Protein AF-A0A1I6EBP6-F1 (afdb_monomer_lite)

Radius of gyration: 36.9 Å; chains: 1; bounding box: 85×76×94 Å

Organism: NCBI:txid1121426

pLDDT: mean 76.84, std 18.54, range [29.42, 98.56]

Structure (mmCIF, N/CA/C/O backbone):
data_AF-A0A1I6EBP6-F1
#
_entry.id   AF-A0A1I6EBP6-F1
#
loop_
_atom_site.group_PDB
_atom_site.id
_atom_site.type_symbol
_atom_site.label_atom_id
_atom_site.label_alt_id
_atom_site.label_comp_id
_atom_site.label_asym_id
_atom_site.label_entity_id
_atom_site.label_seq_id
_atom_site.pdbx_PDB_ins_code
_atom_site.Cartn_x
_atom_site.Cartn_y
_atom_site.Cartn_z
_atom_site.occupancy
_atom_site.B_iso_or_equiv
_atom_site.auth_seq_id
_atom_site.auth_comp_id
_atom_site.auth_asym_id
_atom_site.auth_atom_id
_atom_site.pdbx_PDB_model_num
ATOM 1 N N . MET A 1 1 ? 10.743 -53.111 -12.247 1.00 58.53 1 MET A N 1
ATOM 2 C CA . MET A 1 1 ? 10.264 -52.070 -13.195 1.00 58.53 1 MET A CA 1
ATOM 3 C C . MET A 1 1 ? 9.210 -51.102 -12.636 1.00 58.53 1 MET A C 1
ATOM 5 O O . MET A 1 1 ? 9.137 -49.993 -13.143 1.00 58.53 1 MET A O 1
ATOM 9 N N . ARG A 1 2 ? 8.398 -51.461 -11.621 1.00 68.94 2 ARG A N 1
ATOM 10 C CA . ARG A 1 2 ? 7.362 -50.557 -11.067 1.00 68.94 2 ARG A CA 1
ATOM 11 C C . ARG A 1 2 ? 7.908 -49.455 -10.137 1.00 68.94 2 ARG A C 1
ATOM 13 O O . ARG A 1 2 ? 7.400 -48.346 -10.180 1.00 68.94 2 ARG A O 1
ATOM 20 N N . LEU A 1 3 ? 8.984 -49.719 -9.387 1.00 76.25 3 LEU A N 1
ATOM 21 C CA . LEU A 1 3 ? 9.579 -48.752 -8.448 1.00 76.25 3 LEU A CA 1
ATOM 22 C C . LEU A 1 3 ? 10.285 -47.576 -9.152 1.00 76.25 3 LEU A C 1
ATOM 24 O O . LEU A 1 3 ? 10.105 -46.431 -8.766 1.00 76.25 3 LEU A O 1
ATOM 28 N N . ILE A 1 4 ? 11.023 -47.848 -10.235 1.00 79.69 4 ILE A N 1
ATOM 29 C CA . ILE A 1 4 ? 11.748 -46.821 -11.010 1.00 79.69 4 ILE A CA 1
ATOM 30 C C . ILE A 1 4 ? 10.772 -45.847 -11.689 1.00 79.69 4 ILE A C 1
ATOM 32 O O . ILE A 1 4 ? 11.024 -44.649 -11.721 1.00 79.69 4 ILE A O 1
ATOM 36 N N . LYS A 1 5 ? 9.623 -46.340 -12.174 1.00 77.00 5 LYS A N 1
ATOM 37 C CA . LYS A 1 5 ? 8.571 -45.487 -12.750 1.00 77.00 5 LYS A CA 1
ATOM 38 C C . LYS A 1 5 ? 7.894 -44.604 -11.695 1.00 77.00 5 LYS A C 1
ATOM 40 O O . LYS A 1 5 ? 7.558 -43.468 -12.000 1.00 77.00 5 LYS A O 1
ATOM 45 N N . LEU A 1 6 ? 7.734 -45.103 -10.466 1.00 83.06 6 LEU A N 1
ATOM 46 C CA . LEU A 1 6 ? 7.194 -44.320 -9.351 1.00 83.06 6 LEU A CA 1
ATOM 47 C C . LEU A 1 6 ? 8.177 -43.226 -8.908 1.00 83.06 6 LEU A C 1
ATOM 49 O O . LEU A 1 6 ? 7.768 -42.096 -8.677 1.00 83.06 6 LEU A O 1
ATOM 53 N N . LEU A 1 7 ? 9.474 -43.548 -8.853 1.00 83.12 7 LEU A N 1
ATOM 54 C CA . LEU A 1 7 ? 10.525 -42.592 -8.505 1.00 83.12 7 LEU A CA 1
ATOM 55 C C . LEU A 1 7 ? 10.662 -41.495 -9.573 1.00 83.12 7 LEU A C 1
ATOM 57 O O . LEU A 1 7 ? 10.763 -40.324 -9.233 1.00 83.12 7 LEU A O 1
ATOM 61 N N . ALA A 1 8 ? 10.589 -41.860 -10.857 1.00 78.69 8 ALA A N 1
ATOM 62 C CA . ALA A 1 8 ? 10.601 -40.901 -11.960 1.00 78.69 8 ALA A CA 1
ATOM 63 C C . ALA A 1 8 ? 9.369 -39.979 -11.947 1.00 78.69 8 ALA A C 1
ATOM 65 O O . ALA A 1 8 ? 9.501 -38.791 -12.218 1.00 78.69 8 ALA A O 1
ATOM 66 N N . LEU A 1 9 ? 8.189 -40.496 -11.581 1.00 81.69 9 LEU A N 1
ATOM 67 C CA . LEU A 1 9 ? 6.977 -39.687 -11.423 1.00 81.69 9 LEU A CA 1
ATOM 68 C C . LEU A 1 9 ? 7.075 -38.741 -10.215 1.00 81.69 9 LEU A C 1
ATOM 70 O O . LEU A 1 9 ? 6.667 -37.590 -10.312 1.00 81.69 9 LEU A O 1
ATOM 74 N N . LEU A 1 10 ? 7.649 -39.201 -9.099 1.00 80.19 10 LEU A N 1
ATOM 75 C CA . LEU A 1 10 ? 7.844 -38.384 -7.898 1.00 80.19 10 LEU A CA 1
ATOM 76 C C . LEU A 1 10 ? 8.857 -37.255 -8.140 1.00 80.19 10 LEU A C 1
ATOM 78 O O . LEU A 1 10 ? 8.623 -36.121 -7.738 1.00 80.19 10 LEU A O 1
ATOM 82 N N . VAL A 1 11 ? 9.952 -37.550 -8.846 1.00 77.81 11 VAL A N 1
ATOM 83 C CA . VAL A 1 11 ? 10.946 -36.548 -9.257 1.00 77.81 11 VAL A CA 1
ATOM 84 C C . VAL A 1 11 ? 10.344 -35.575 -10.275 1.00 77.81 11 VAL A C 1
ATOM 86 O O . VAL A 1 11 ? 10.576 -34.379 -10.164 1.00 77.81 11 VAL A O 1
ATOM 89 N N . ALA A 1 12 ? 9.500 -36.039 -11.203 1.00 70.62 12 ALA A N 1
ATOM 90 C CA . ALA A 1 12 ? 8.781 -35.157 -12.125 1.00 70.62 12 ALA A CA 1
ATOM 91 C C . ALA A 1 12 ? 7.765 -34.242 -11.411 1.00 70.62 12 ALA A C 1
ATOM 93 O O . ALA A 1 12 ? 7.623 -33.088 -11.796 1.00 70.62 12 ALA A O 1
ATOM 94 N N . LEU A 1 13 ? 7.104 -34.721 -10.349 1.00 63.25 13 LEU A N 1
ATOM 95 C CA . LEU A 1 13 ? 6.203 -33.920 -9.505 1.00 63.25 13 LEU A CA 1
ATOM 96 C C . LEU A 1 13 ? 6.951 -32.907 -8.623 1.00 63.25 13 LEU A C 1
ATOM 98 O O . LEU A 1 13 ? 6.422 -31.832 -8.366 1.00 63.25 13 LEU A O 1
ATOM 102 N N . LEU A 1 14 ? 8.176 -33.225 -8.192 1.00 59.59 14 LEU A N 1
ATOM 103 C CA . LEU A 1 14 ? 9.050 -32.320 -7.430 1.00 59.59 14 LEU A CA 1
ATOM 104 C C . LEU A 1 14 ? 9.761 -31.274 -8.307 1.00 59.59 14 LEU A C 1
ATOM 106 O O . LEU A 1 14 ? 10.249 -30.278 -7.784 1.00 59.59 14 LEU A O 1
ATOM 110 N N . LEU A 1 15 ? 9.826 -31.501 -9.622 1.00 51.97 15 LEU A N 1
ATOM 111 C CA . LEU A 1 15 ? 10.411 -30.585 -10.610 1.00 51.97 15 LEU A CA 1
ATOM 112 C C . LEU A 1 15 ? 9.375 -29.681 -11.288 1.00 51.97 15 LEU A C 1
ATOM 114 O O . LEU A 1 15 ? 9.746 -28.866 -12.134 1.00 51.97 15 LEU A O 1
ATOM 118 N N . LEU A 1 16 ? 8.091 -29.795 -10.934 1.00 46.50 16 LEU A N 1
ATOM 119 C CA . LEU A 1 16 ? 7.128 -28.766 -11.303 1.00 46.50 16 LEU A CA 1
ATOM 120 C C . LEU A 1 16 ? 7.520 -27.490 -10.541 1.00 46.50 16 LEU A C 1
ATOM 122 O O . LEU A 1 16 ? 7.587 -27.541 -9.310 1.00 46.50 16 LEU A O 1
ATOM 126 N N . PRO A 1 17 ? 7.819 -26.370 -11.232 1.00 48.50 17 PRO A N 1
ATOM 127 C CA . PRO A 1 17 ? 8.124 -25.109 -10.570 1.00 48.50 17 PRO A CA 1
ATOM 128 C C . PRO A 1 17 ? 6.962 -24.823 -9.633 1.00 48.50 17 PRO A C 1
ATOM 130 O O . PRO A 1 17 ? 5.815 -24.804 -10.080 1.00 48.50 17 PRO A O 1
ATOM 133 N N . GLY A 1 18 ? 7.259 -24.730 -8.334 1.00 42.97 18 GLY A N 1
ATOM 134 C CA . GLY A 1 18 ? 6.253 -24.608 -7.294 1.00 42.97 18 GLY A CA 1
ATOM 135 C C . GLY A 1 18 ? 5.278 -23.510 -7.676 1.00 42.97 18 GLY A C 1
ATOM 136 O O . GLY A 1 18 ? 5.620 -22.331 -7.611 1.00 42.97 18 GLY A O 1
ATOM 137 N N . MET A 1 19 ? 4.079 -23.903 -8.111 1.00 44.97 19 MET A N 1
ATOM 138 C CA . MET A 1 19 ? 2.963 -22.987 -8.225 1.00 44.97 19 MET A CA 1
ATOM 139 C C . MET A 1 19 ? 2.661 -22.596 -6.789 1.00 44.97 19 MET A C 1
ATOM 141 O O . MET A 1 19 ? 1.971 -23.321 -6.072 1.00 44.97 19 MET A O 1
ATOM 145 N N . ALA A 1 20 ? 3.292 -21.514 -6.334 1.00 51.47 20 ALA A N 1
ATOM 146 C CA . ALA A 1 20 ? 2.912 -20.838 -5.115 1.00 51.47 20 ALA A CA 1
ATOM 147 C C . ALA A 1 20 ? 1.414 -20.584 -5.261 1.00 51.47 20 ALA A C 1
ATOM 149 O O . ALA A 1 20 ? 0.987 -19.831 -6.135 1.00 51.47 20 ALA A O 1
ATOM 150 N N . MET A 1 21 ? 0.621 -21.344 -4.508 1.00 54.41 21 MET A N 1
ATOM 151 C CA . MET A 1 21 ? -0.828 -21.240 -4.531 1.00 54.41 21 MET A CA 1
ATOM 152 C C . MET A 1 21 ? -1.150 -19.786 -4.204 1.00 54.41 21 MET A C 1
ATOM 154 O O . MET A 1 21 ? -0.791 -19.322 -3.121 1.00 54.41 21 MET A O 1
ATOM 158 N N . ALA A 1 22 ? -1.741 -19.069 -5.165 1.00 61.78 22 ALA A N 1
ATOM 159 C CA . ALA A 1 22 ? -2.158 -17.688 -4.975 1.00 61.78 22 ALA A CA 1
ATOM 160 C C . ALA A 1 22 ? -2.952 -17.597 -3.667 1.00 61.78 22 ALA A C 1
ATOM 162 O O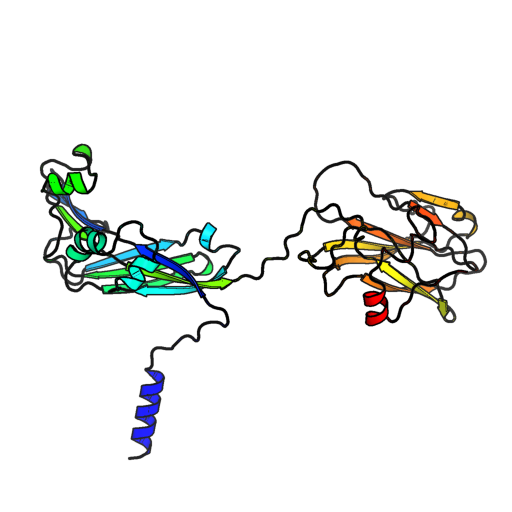 . ALA A 1 22 ? -3.814 -18.446 -3.402 1.00 61.78 22 ALA A O 1
ATOM 163 N N . ALA A 1 23 ? -2.633 -16.610 -2.830 1.00 69.75 23 ALA A N 1
ATOM 164 C CA . ALA A 1 23 ? -3.390 -16.396 -1.607 1.00 69.75 23 ALA A CA 1
ATOM 165 C C . ALA A 1 23 ? -4.871 -16.196 -1.970 1.00 69.75 23 ALA A C 1
ATOM 167 O O . ALA A 1 23 ? -5.200 -15.587 -2.990 1.00 69.75 23 ALA A O 1
ATOM 168 N N . SER A 1 24 ? -5.784 -16.733 -1.159 1.00 78.88 24 SER A N 1
ATOM 169 C CA . SER A 1 24 ? -7.218 -16.528 -1.384 1.00 78.88 24 SER A CA 1
ATOM 170 C C . SER A 1 24 ? -7.521 -15.026 -1.415 1.00 78.88 24 SER A C 1
ATOM 172 O O . SER A 1 24 ? -7.243 -14.332 -0.443 1.00 78.88 24 SER A O 1
ATOM 174 N N . GLY A 1 25 ? -8.094 -14.533 -2.517 1.00 85.19 25 GLY A N 1
ATOM 175 C CA . GLY A 1 25 ? -8.385 -13.105 -2.709 1.00 85.19 25 GLY A CA 1
ATOM 176 C C . GLY A 1 25 ? -7.245 -12.276 -3.314 1.00 85.19 25 GLY A C 1
ATOM 177 O O . GLY A 1 25 ? -7.384 -11.057 -3.417 1.00 85.19 25 GLY A O 1
ATOM 178 N N . GLU A 1 26 ? -6.139 -12.904 -3.727 1.00 93.62 26 GLU A N 1
ATOM 179 C CA . GLU A 1 26 ? -5.071 -12.234 -4.472 1.00 93.62 26 GLU A CA 1
ATOM 180 C C . GLU A 1 26 ? -5.588 -11.724 -5.826 1.00 93.62 26 GLU A C 1
ATOM 182 O O . GLU A 1 26 ? -6.243 -12.447 -6.579 1.00 93.62 26 GLU A O 1
ATOM 187 N N . GLN A 1 27 ? -5.264 -10.473 -6.147 1.00 95.00 27 GLN A N 1
ATOM 188 C CA . GLN A 1 27 ? -5.598 -9.837 -7.419 1.00 95.00 27 GLN A CA 1
ATOM 189 C C . GLN A 1 27 ? -4.443 -8.976 -7.933 1.00 95.00 27 GLN A C 1
ATOM 191 O O . GLN A 1 27 ? -3.518 -8.641 -7.191 1.00 95.00 27 GLN A O 1
ATOM 196 N N . VAL A 1 28 ? -4.500 -8.599 -9.213 1.00 96.62 28 VAL A N 1
ATOM 197 C CA . VAL A 1 28 ? -3.544 -7.654 -9.804 1.00 96.62 28 VAL A CA 1
ATOM 198 C C . VAL A 1 28 ? -3.756 -6.274 -9.181 1.00 96.62 28 VAL A C 1
ATOM 200 O O . VAL A 1 28 ? -4.812 -5.669 -9.337 1.00 96.62 28 VAL A O 1
ATOM 203 N N . VAL A 1 29 ? -2.728 -5.761 -8.509 1.00 96.56 29 VAL A N 1
ATOM 204 C CA . VAL A 1 29 ? -2.690 -4.400 -7.951 1.00 96.56 29 VAL A CA 1
ATOM 205 C C . VAL A 1 29 ? -2.261 -3.404 -9.021 1.00 96.56 29 VAL A C 1
ATOM 207 O O . VAL A 1 29 ? -2.856 -2.337 -9.171 1.00 96.56 29 VAL A O 1
ATOM 210 N N . LYS A 1 30 ? -1.208 -3.740 -9.775 1.00 97.31 30 LYS A N 1
ATOM 211 C CA . LYS A 1 30 ? -0.690 -2.894 -10.853 1.00 97.31 30 LYS A CA 1
ATOM 212 C C . LYS A 1 30 ? 0.088 -3.720 -11.864 1.00 97.31 30 LYS A C 1
ATOM 214 O O . LYS A 1 30 ? 1.008 -4.441 -11.499 1.00 97.31 30 LYS A O 1
ATOM 219 N N . GLN A 1 31 ? -0.215 -3.518 -13.139 1.00 98.00 31 GLN A N 1
ATOM 220 C CA . GLN A 1 31 ? 0.615 -3.953 -14.254 1.00 98.00 31 GLN A CA 1
ATOM 221 C C . GLN A 1 31 ? 1.278 -2.734 -14.899 1.00 98.00 31 GLN A C 1
ATOM 223 O O . GLN A 1 31 ? 0.642 -1.685 -15.049 1.00 98.00 31 GLN A O 1
ATOM 228 N N . GLN A 1 32 ? 2.561 -2.845 -15.236 1.00 97.44 32 GLN A N 1
ATOM 229 C CA . GLN A 1 32 ? 3.323 -1.761 -15.855 1.00 97.44 32 GLN A CA 1
ATOM 230 C C . GLN A 1 32 ? 4.403 -2.294 -16.795 1.00 97.44 32 GLN A C 1
ATOM 232 O O . GLN A 1 32 ? 5.114 -3.237 -16.459 1.00 97.44 32 GLN A O 1
ATOM 237 N N . VAL A 1 33 ? 4.550 -1.651 -17.952 1.00 98.19 33 VAL A N 1
ATOM 238 C CA . VAL A 1 33 ? 5.678 -1.855 -18.863 1.00 98.19 33 VAL A CA 1
ATOM 239 C C . VAL A 1 33 ? 6.663 -0.709 -18.662 1.00 98.19 33 VAL A C 1
ATOM 241 O O . VAL A 1 33 ? 6.316 0.465 -18.844 1.00 98.19 33 VAL A O 1
ATOM 244 N N . ILE A 1 34 ? 7.888 -1.053 -18.277 1.00 97.12 34 ILE A N 1
ATOM 245 C CA . ILE A 1 34 ? 8.985 -0.105 -18.068 1.00 97.12 34 ILE A CA 1
ATOM 246 C C . ILE A 1 34 ? 10.043 -0.348 -19.137 1.00 97.12 34 ILE A C 1
ATOM 248 O O . ILE A 1 34 ? 10.343 -1.495 -19.449 1.00 97.12 34 ILE A O 1
ATOM 252 N N . VAL A 1 35 ? 10.635 0.726 -19.662 1.00 96.44 35 VAL A N 1
ATOM 253 C CA . VAL A 1 35 ? 11.687 0.651 -20.683 1.00 96.44 35 VAL A CA 1
ATOM 254 C C . VAL A 1 35 ? 12.936 1.404 -20.219 1.00 96.44 35 VAL A C 1
ATOM 256 O O . VAL A 1 35 ? 13.126 2.568 -20.565 1.00 96.44 35 VAL A O 1
ATOM 259 N N . PRO A 1 36 ? 13.788 0.792 -19.381 1.00 95.62 36 PRO A N 1
ATOM 260 C CA . PRO A 1 36 ? 15.149 1.271 -19.185 1.00 95.62 36 PRO A CA 1
ATOM 261 C C . PRO A 1 36 ? 15.919 1.269 -20.509 1.00 95.62 36 PRO A C 1
ATOM 263 O O . PRO A 1 36 ? 15.643 0.452 -21.388 1.00 95.62 36 PRO A O 1
ATOM 266 N N . SER A 1 37 ? 16.908 2.148 -20.624 1.00 92.75 37 SER A N 1
ATOM 267 C CA . SER A 1 37 ? 17.923 2.074 -21.669 1.00 92.75 37 SER A CA 1
ATOM 268 C C . SER A 1 37 ? 19.229 1.522 -21.106 1.00 92.75 37 SER A C 1
ATOM 270 O O . SER A 1 37 ? 19.502 1.661 -19.910 1.00 92.75 37 SER A O 1
ATOM 272 N N . PHE A 1 38 ? 20.017 0.903 -21.977 1.00 92.69 38 PHE A N 1
ATOM 273 C CA . PHE A 1 38 ? 21.438 0.681 -21.772 1.00 92.69 38 PHE A CA 1
ATOM 274 C C . PHE A 1 38 ? 22.180 1.461 -22.844 1.00 92.69 38 PHE A C 1
ATOM 276 O O . PHE A 1 38 ? 22.018 1.201 -24.033 1.00 92.69 38 PHE A O 1
ATOM 283 N N . ASP A 1 39 ? 22.953 2.435 -22.407 1.00 89.69 39 ASP A N 1
ATOM 284 C CA . ASP A 1 39 ? 23.717 3.334 -23.248 1.00 89.69 39 ASP A CA 1
ATOM 285 C C . ASP A 1 39 ? 25.202 3.079 -23.039 1.00 89.69 39 ASP A C 1
ATOM 287 O O . ASP A 1 39 ? 25.643 2.894 -21.902 1.00 89.69 39 ASP A O 1
ATOM 291 N N . ILE A 1 40 ? 25.954 3.123 -24.132 1.00 87.94 40 ILE A N 1
ATOM 292 C CA . ILE A 1 40 ? 27.416 3.167 -24.146 1.00 87.94 40 ILE A CA 1
ATOM 293 C C . ILE A 1 40 ? 27.792 4.405 -24.928 1.00 87.94 40 ILE A C 1
ATOM 295 O O . ILE A 1 40 ? 27.279 4.596 -26.030 1.00 87.94 40 ILE A O 1
ATOM 299 N N . TRP A 1 41 ? 28.674 5.241 -24.392 1.00 83.38 41 TRP A N 1
ATOM 300 C CA . TRP A 1 41 ? 29.141 6.423 -25.099 1.00 83.38 41 TRP A CA 1
ATOM 301 C C . TRP A 1 41 ? 30.597 6.763 -24.795 1.00 83.38 41 TRP A C 1
ATOM 303 O O . TRP A 1 41 ? 31.130 6.487 -23.723 1.00 83.38 41 TRP A O 1
ATOM 313 N N . GLN A 1 42 ? 31.252 7.392 -25.763 1.00 80.62 42 GLN A N 1
ATOM 314 C CA . GLN A 1 42 ? 32.623 7.865 -25.667 1.00 80.62 42 GLN A CA 1
ATOM 315 C C . GLN A 1 42 ? 32.644 9.383 -25.488 1.00 80.62 42 GLN A C 1
ATOM 317 O O . GLN A 1 42 ? 31.929 10.109 -26.166 1.00 80.62 42 GLN A O 1
ATOM 322 N N . HIS A 1 43 ? 33.490 9.897 -24.607 1.00 76.19 43 HIS A N 1
ATOM 323 C CA . HIS A 1 43 ? 33.734 11.331 -24.449 1.00 76.19 43 HIS A CA 1
ATOM 324 C C . HIS A 1 43 ? 34.759 11.846 -25.467 1.00 76.19 43 HIS A C 1
ATOM 326 O O . HIS A 1 43 ? 35.534 11.074 -26.032 1.00 76.19 43 HIS A O 1
ATOM 332 N N . THR A 1 44 ? 34.841 13.170 -25.657 1.00 75.88 44 THR A N 1
ATOM 333 C CA . THR A 1 44 ? 35.853 13.797 -26.542 1.00 75.88 44 THR A CA 1
ATOM 334 C C . THR A 1 44 ? 37.294 13.448 -26.177 1.00 75.88 44 THR A C 1
ATOM 336 O O . THR A 1 44 ? 38.163 13.444 -27.044 1.00 75.88 44 THR A O 1
ATOM 339 N N . ASN A 1 45 ? 37.560 13.157 -24.901 1.00 80.12 45 ASN A N 1
ATOM 340 C CA . ASN A 1 45 ? 38.875 12.757 -24.400 1.00 80.12 45 ASN A CA 1
ATOM 341 C C . ASN A 1 45 ? 39.200 11.270 -24.647 1.00 80.12 45 ASN A C 1
ATOM 343 O O . ASN A 1 45 ? 40.251 10.802 -24.214 1.00 80.12 45 ASN A O 1
ATOM 347 N N . GLY A 1 46 ? 38.314 10.533 -25.324 1.00 79.00 46 GLY A N 1
ATOM 348 C CA . GLY A 1 46 ? 38.471 9.116 -25.643 1.00 79.00 46 GLY A CA 1
ATOM 349 C C . GLY A 1 46 ? 37.972 8.152 -24.561 1.00 79.00 46 GLY A C 1
ATOM 350 O O . GLY A 1 46 ? 37.962 6.946 -24.810 1.00 79.00 46 GLY A O 1
ATOM 351 N N . THR A 1 47 ? 37.535 8.649 -23.399 1.00 81.69 47 THR A N 1
ATOM 352 C CA . THR A 1 47 ? 37.027 7.822 -22.293 1.00 81.69 47 THR A CA 1
ATOM 353 C C . THR A 1 47 ? 35.648 7.258 -22.614 1.00 81.69 47 THR A C 1
ATOM 355 O O . THR A 1 47 ? 34.750 8.006 -22.987 1.00 81.69 47 THR A O 1
ATOM 358 N N . TRP A 1 48 ? 35.464 5.956 -22.414 1.00 80.69 48 TRP A N 1
ATOM 359 C CA . TRP A 1 48 ? 34.168 5.287 -22.525 1.00 80.69 48 TRP A CA 1
ATOM 360 C C . TRP A 1 48 ? 33.409 5.311 -21.197 1.00 80.69 48 TRP A C 1
ATOM 362 O O . TRP A 1 48 ? 34.014 5.187 -20.130 1.00 80.69 48 TRP A O 1
ATOM 372 N N . GLN A 1 49 ? 32.094 5.477 -21.282 1.00 84.00 49 GLN A N 1
ATOM 373 C CA . GLN A 1 49 ? 31.137 5.349 -20.191 1.00 84.00 49 GLN A CA 1
ATOM 374 C C . GLN A 1 49 ? 29.950 4.506 -20.643 1.00 84.00 49 GLN A C 1
ATOM 376 O O . GLN A 1 49 ? 29.629 4.436 -21.830 1.00 84.00 49 GLN A O 1
ATOM 381 N N . ASP A 1 50 ? 29.298 3.891 -19.672 1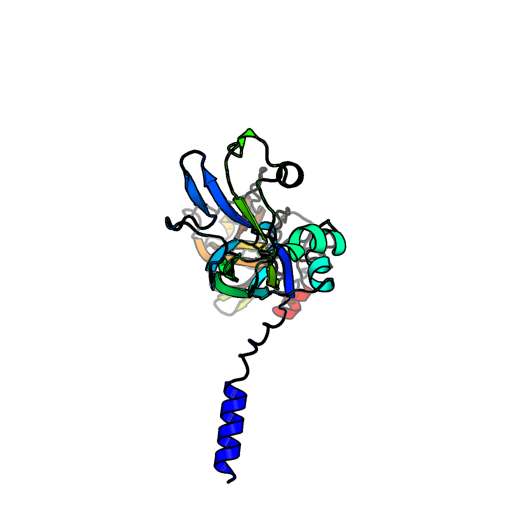.00 86.06 50 ASP A N 1
ATOM 382 C CA . ASP A 1 50 ? 28.131 3.051 -19.855 1.00 86.06 50 ASP A CA 1
ATOM 383 C C . ASP A 1 50 ? 27.115 3.293 -18.733 1.00 86.06 50 ASP A C 1
ATOM 385 O O . ASP A 1 50 ? 27.336 4.038 -17.774 1.00 86.06 50 ASP A O 1
ATOM 389 N N . THR A 1 51 ? 25.941 2.687 -18.880 1.00 86.00 51 THR A N 1
ATOM 390 C CA . THR A 1 51 ? 24.821 2.888 -17.951 1.00 86.00 51 THR A CA 1
ATOM 391 C C . THR A 1 51 ? 25.051 2.265 -16.579 1.00 86.00 51 THR A C 1
ATOM 393 O O . THR A 1 51 ? 24.494 2.751 -15.589 1.00 86.00 51 THR A O 1
ATOM 396 N N . ASP A 1 52 ? 25.841 1.195 -16.489 1.00 87.06 52 ASP A N 1
ATOM 397 C CA . ASP A 1 52 ? 26.068 0.511 -15.216 1.00 87.06 52 ASP A CA 1
ATOM 398 C C . ASP A 1 52 ? 27.243 1.075 -14.411 1.00 87.06 52 ASP A C 1
ATOM 400 O O . ASP A 1 52 ? 27.336 0.797 -13.212 1.00 87.06 52 ASP A O 1
ATOM 404 N N . ASN A 1 53 ? 28.060 1.942 -15.023 1.00 82.50 53 ASN A N 1
ATOM 405 C CA . ASN A 1 53 ? 29.183 2.633 -14.397 1.00 82.50 53 ASN A CA 1
ATOM 406 C C . ASN A 1 53 ? 30.121 1.673 -13.652 1.00 82.50 53 ASN A C 1
ATOM 408 O O . ASN A 1 53 ? 30.685 2.023 -12.608 1.00 82.50 53 ASN A O 1
ATOM 412 N N . CYS A 1 54 ? 30.313 0.460 -14.178 1.00 81.12 54 CYS A N 1
ATOM 413 C CA . CYS A 1 54 ? 31.166 -0.545 -13.542 1.00 81.12 54 CYS A CA 1
ATOM 414 C C . CYS A 1 54 ? 32.671 -0.202 -13.601 1.00 81.12 54 CYS A C 1
ATOM 416 O O . CYS A 1 54 ? 33.500 -0.907 -13.022 1.00 81.12 54 CYS A O 1
ATOM 418 N N . GLY A 1 55 ? 33.036 0.897 -14.273 1.00 78.12 55 GLY A N 1
ATOM 419 C CA . GLY A 1 55 ? 34.410 1.390 -14.396 1.00 78.12 55 GLY A CA 1
ATOM 420 C C . GLY A 1 55 ? 35.245 0.644 -15.439 1.00 78.12 55 GLY A C 1
ATOM 421 O O . GLY A 1 55 ? 36.424 0.959 -15.608 1.00 78.12 55 GLY A O 1
ATOM 422 N N . GLN A 1 56 ? 34.649 -0.321 -16.143 1.00 82.12 56 GLN A N 1
ATOM 423 C CA . GLN A 1 56 ? 35.241 -1.016 -17.280 1.00 82.12 56 GLN A CA 1
ATOM 424 C C . GLN A 1 56 ? 34.463 -0.639 -18.540 1.00 82.12 56 GLN A C 1
ATOM 426 O O . GLN A 1 56 ? 33.254 -0.803 -18.533 1.00 82.12 56 GLN A O 1
ATOM 431 N N . PRO A 1 57 ? 35.122 -0.156 -19.607 1.00 80.62 57 PRO A N 1
ATOM 432 C CA . PRO A 1 57 ? 34.445 0.167 -20.856 1.00 80.62 57 PRO A CA 1
ATOM 433 C C . PRO A 1 57 ? 33.640 -1.005 -21.423 1.00 80.62 57 PRO A C 1
ATOM 435 O O . PRO A 1 57 ? 34.228 -2.000 -21.859 1.00 80.62 57 PRO A O 1
ATOM 438 N N . ASP A 1 58 ? 32.320 -0.855 -21.496 1.00 87.31 58 ASP A N 1
ATOM 439 C CA . ASP A 1 58 ? 31.503 -1.687 -22.370 1.00 87.31 58 ASP A CA 1
ATOM 440 C C . ASP A 1 58 ? 31.765 -1.366 -23.853 1.00 87.31 58 ASP A C 1
ATOM 442 O O . ASP A 1 58 ? 32.105 -0.241 -24.228 1.00 87.31 58 ASP A O 1
ATOM 446 N N . TYR A 1 59 ? 31.618 -2.365 -24.727 1.00 85.62 59 TYR A N 1
ATOM 447 C CA . TYR A 1 59 ? 31.845 -2.212 -26.164 1.00 85.62 59 TYR A CA 1
ATOM 448 C C . TYR A 1 59 ? 30.830 -3.007 -26.987 1.00 85.62 59 TYR A C 1
ATOM 450 O O . TYR A 1 59 ? 30.364 -4.075 -26.584 1.00 85.62 59 TYR A O 1
ATOM 458 N N . TYR A 1 60 ? 30.506 -2.483 -28.171 1.00 86.06 60 TYR A N 1
ATOM 459 C CA . TYR A 1 60 ? 29.685 -3.177 -29.163 1.00 86.06 60 TYR A CA 1
ATOM 460 C C . TYR A 1 60 ? 30.273 -4.565 -29.456 1.00 86.06 60 TYR A C 1
ATOM 462 O O . TYR A 1 60 ? 31.465 -4.677 -29.754 1.00 86.06 60 TYR A O 1
ATOM 470 N N . GLY A 1 61 ? 29.454 -5.613 -29.374 1.00 88.50 61 GLY A N 1
ATOM 471 C CA . GLY A 1 61 ? 29.914 -6.999 -29.513 1.00 88.50 61 GLY A CA 1
ATOM 472 C C . GLY A 1 61 ? 30.013 -7.805 -28.220 1.00 88.50 61 GLY A C 1
ATOM 473 O O . GLY A 1 61 ? 30.119 -9.032 -28.289 1.00 88.50 61 GLY A O 1
ATOM 474 N N . TRP A 1 62 ? 29.968 -7.169 -27.044 1.00 91.44 62 TRP A N 1
ATOM 475 C CA . TRP A 1 62 ? 30.053 -7.901 -25.776 1.00 91.44 62 TRP A CA 1
ATOM 476 C C . TRP A 1 62 ? 28.859 -8.859 -25.613 1.00 91.44 62 TRP A C 1
ATOM 478 O O . TRP A 1 62 ? 27.704 -8.469 -25.784 1.00 91.44 62 TRP A O 1
ATOM 488 N N . LYS A 1 63 ? 29.160 -10.115 -25.276 1.00 95.19 63 LYS A N 1
ATOM 489 C CA . LYS A 1 63 ? 28.223 -11.202 -24.967 1.00 95.19 63 LYS A CA 1
ATOM 490 C C . LYS A 1 63 ? 27.889 -11.360 -23.482 1.00 95.19 63 LYS A C 1
ATOM 492 O O . LYS A 1 63 ? 28.743 -11.131 -22.628 1.00 95.19 63 LYS A O 1
ATOM 497 N N . ASP A 1 64 ? 26.675 -11.816 -23.186 1.00 94.62 64 ASP A N 1
ATOM 498 C CA . ASP A 1 64 ? 26.230 -12.172 -21.827 1.00 94.62 64 ASP A CA 1
ATOM 499 C C . ASP A 1 64 ? 26.361 -11.024 -20.801 1.00 94.62 64 ASP A C 1
ATOM 501 O O . ASP A 1 64 ? 26.601 -11.242 -19.608 1.00 94.62 64 ASP A O 1
ATOM 505 N N . LYS A 1 65 ? 26.205 -9.775 -21.252 1.00 94.56 65 LYS A N 1
ATOM 506 C CA . LYS A 1 65 ? 26.234 -8.598 -20.383 1.00 94.56 65 LYS A CA 1
ATOM 507 C C . LYS A 1 65 ? 25.077 -8.678 -19.396 1.00 94.56 65 LYS A C 1
ATOM 509 O O . LYS A 1 65 ? 23.933 -8.898 -19.787 1.00 94.56 65 LYS A O 1
ATOM 514 N N . THR A 1 66 ? 25.369 -8.442 -18.118 1.00 95.62 66 THR A N 1
ATOM 515 C CA . THR A 1 66 ? 24.348 -8.351 -17.072 1.00 95.62 66 THR A CA 1
ATOM 516 C C . THR A 1 66 ? 24.155 -6.918 -16.608 1.00 95.62 66 THR A C 1
ATOM 518 O O . THR A 1 66 ? 25.131 -6.246 -16.287 1.00 95.62 66 THR A O 1
ATOM 521 N N . TYR A 1 67 ? 22.906 -6.484 -16.476 1.00 95.25 67 TYR A N 1
ATOM 522 C CA . TYR A 1 67 ? 22.541 -5.198 -15.879 1.00 95.25 67 TYR A CA 1
ATOM 523 C C . TYR A 1 67 ? 21.427 -5.417 -14.861 1.00 95.25 67 TYR A C 1
ATOM 525 O O . TYR A 1 67 ? 20.549 -6.241 -15.099 1.00 95.25 67 TYR A O 1
ATOM 533 N N . SER A 1 68 ? 21.433 -4.695 -13.741 1.00 96.31 68 SER A N 1
ATOM 534 C CA . SER A 1 68 ? 20.410 -4.836 -12.700 1.00 96.31 68 SER A CA 1
ATOM 535 C C . SER A 1 68 ? 19.823 -3.489 -12.309 1.00 96.31 68 SER A C 1
ATOM 537 O O . SER A 1 68 ? 20.537 -2.491 -12.224 1.00 96.31 68 SER A O 1
ATOM 539 N N . LYS A 1 69 ? 18.522 -3.463 -12.015 1.00 96.62 69 LYS A N 1
ATOM 540 C CA . LYS A 1 69 ? 17.831 -2.264 -11.530 1.00 96.62 69 LYS A CA 1
ATOM 541 C C . LYS A 1 69 ? 16.713 -2.643 -10.573 1.00 96.62 69 LYS A C 1
ATOM 543 O O . LYS A 1 69 ? 16.009 -3.628 -10.775 1.00 96.62 69 LYS A O 1
ATOM 548 N N . THR A 1 70 ? 16.544 -1.837 -9.533 1.00 97.81 70 THR A N 1
ATOM 549 C CA . THR A 1 70 ? 15.429 -1.969 -8.595 1.00 97.81 70 THR A CA 1
ATOM 550 C C . THR A 1 70 ? 14.319 -1.000 -8.975 1.00 97.81 70 THR A C 1
ATOM 552 O O . THR A 1 70 ? 14.565 0.183 -9.216 1.00 97.81 70 THR A O 1
ATOM 555 N N . PHE A 1 71 ? 13.091 -1.504 -8.998 1.00 97.81 71 PHE A N 1
ATOM 556 C CA . PHE A 1 71 ? 11.874 -0.733 -9.188 1.00 97.81 71 PHE A CA 1
ATOM 557 C C . PHE A 1 71 ? 11.061 -0.714 -7.903 1.00 97.81 71 PHE A C 1
ATOM 559 O O . PHE A 1 71 ? 10.968 -1.721 -7.202 1.00 97.81 71 PHE A O 1
ATOM 566 N N . THR A 1 72 ? 10.438 0.430 -7.639 1.00 97.88 72 THR A N 1
ATOM 567 C CA . THR A 1 72 ? 9.566 0.641 -6.485 1.00 97.88 72 THR A CA 1
ATOM 568 C C . THR A 1 72 ? 8.161 0.957 -6.981 1.00 97.88 72 THR A C 1
ATOM 570 O O . THR A 1 72 ? 7.982 1.873 -7.787 1.00 97.88 72 THR A O 1
ATOM 573 N N . LEU A 1 73 ? 7.161 0.217 -6.507 1.00 97.12 73 LEU A N 1
ATOM 574 C CA . LEU A 1 73 ? 5.754 0.530 -6.720 1.00 97.12 73 LEU A CA 1
ATOM 575 C C . LEU A 1 73 ? 5.378 1.753 -5.861 1.00 97.12 73 LEU A C 1
ATOM 577 O O . LEU A 1 73 ? 5.568 1.703 -4.642 1.00 97.12 73 LEU A O 1
ATOM 581 N N . PRO A 1 74 ? 4.837 2.845 -6.441 1.00 96.12 74 PRO A N 1
ATOM 582 C CA . PRO A 1 74 ? 4.492 4.039 -5.672 1.00 96.12 74 PRO A CA 1
ATOM 583 C C . PRO A 1 74 ? 3.528 3.723 -4.523 1.00 96.12 74 PRO A C 1
ATOM 585 O O . PRO A 1 74 ? 2.488 3.103 -4.744 1.00 96.12 74 PRO A O 1
ATOM 588 N N . GLU A 1 75 ? 3.837 4.188 -3.307 1.00 94.75 75 GLU A N 1
ATOM 589 C CA . GLU A 1 75 ? 3.052 3.859 -2.105 1.00 94.75 75 GLU A CA 1
ATOM 590 C C . GLU A 1 75 ? 1.564 4.209 -2.250 1.00 94.75 75 GLU A C 1
ATOM 592 O O . GLU A 1 75 ? 0.713 3.449 -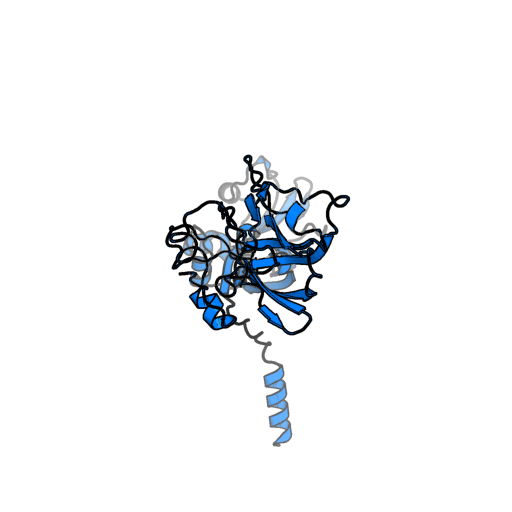1.802 1.00 94.75 75 GLU A O 1
ATOM 597 N N . ALA A 1 76 ? 1.233 5.300 -2.952 1.00 92.81 76 ALA A N 1
ATOM 598 C CA . ALA A 1 76 ? -0.148 5.730 -3.196 1.00 92.81 76 ALA A CA 1
ATOM 599 C C . ALA A 1 76 ? -1.016 4.686 -3.933 1.00 92.81 76 ALA A C 1
ATOM 601 O O . ALA A 1 76 ? -2.251 4.736 -3.863 1.00 92.81 76 ALA A O 1
ATOM 602 N N . VAL A 1 77 ? -0.383 3.748 -4.646 1.00 92.88 77 VAL A N 1
ATOM 603 C CA . VAL A 1 77 ? -1.063 2.666 -5.365 1.00 92.88 77 VAL A CA 1
ATOM 604 C C . VAL A 1 77 ? -1.501 1.558 -4.406 1.00 92.88 77 VAL A C 1
ATOM 606 O O . VAL A 1 77 ? -2.606 1.044 -4.561 1.00 92.88 77 VAL A O 1
ATOM 609 N N . TRP A 1 78 ? -0.684 1.215 -3.406 1.00 95.50 78 TRP A N 1
ATOM 610 C CA . TRP A 1 78 ? -0.859 -0.026 -2.644 1.00 95.50 78 TRP A CA 1
ATOM 611 C C . TRP A 1 78 ? -0.951 0.148 -1.125 1.00 95.50 78 TRP A C 1
ATOM 613 O O . TRP A 1 78 ? -1.732 -0.547 -0.481 1.00 95.50 78 TRP A O 1
ATOM 623 N N . LYS A 1 79 ? -0.206 1.080 -0.530 1.00 92.75 79 LYS A N 1
ATOM 624 C CA . LYS A 1 79 ? -0.076 1.190 0.926 1.00 92.75 79 LYS A CA 1
ATOM 625 C C . LYS A 1 79 ? -1.412 1.574 1.566 1.00 92.75 79 LYS A C 1
ATOM 627 O O . LYS A 1 79 ? -2.045 2.546 1.157 1.00 92.75 79 LYS A O 1
ATOM 632 N N . GLY A 1 80 ? -1.847 0.783 2.547 1.00 87.19 80 GLY A N 1
ATOM 633 C CA . GLY A 1 80 ? -3.154 0.927 3.206 1.00 87.19 80 GLY A CA 1
ATOM 634 C C . GLY A 1 80 ? -4.358 0.469 2.369 1.00 87.19 80 GLY A C 1
ATOM 635 O O . GLY A 1 80 ? -5.484 0.583 2.837 1.00 87.19 80 GLY A O 1
ATOM 636 N N . LYS A 1 81 ? -4.138 -0.034 1.146 1.00 90.56 81 LYS A N 1
ATOM 637 C CA . LYS A 1 81 ? -5.184 -0.572 0.255 1.00 90.56 81 LYS A CA 1
ATOM 638 C C . LYS A 1 81 ? -4.996 -2.062 -0.011 1.00 90.56 81 LYS A C 1
ATOM 640 O O . LYS A 1 81 ? -5.973 -2.794 -0.097 1.00 90.56 81 LYS A O 1
ATOM 645 N N . TYR A 1 82 ? -3.745 -2.495 -0.145 1.00 95.38 82 TYR A N 1
ATOM 646 C CA . TYR A 1 82 ? -3.359 -3.861 -0.466 1.00 95.38 82 TYR A CA 1
ATOM 647 C C . TYR A 1 82 ? -2.157 -4.291 0.374 1.00 95.38 82 TYR A C 1
ATOM 649 O O . TYR A 1 82 ? -1.232 -3.508 0.599 1.00 95.38 82 TYR A O 1
ATOM 657 N N . GLU A 1 83 ? -2.156 -5.549 0.791 1.00 95.50 83 GLU A N 1
ATOM 658 C CA . GLU A 1 83 ? -0.957 -6.259 1.212 1.00 95.50 83 GLU A CA 1
ATOM 659 C C . GLU A 1 83 ? -0.360 -6.912 -0.035 1.00 95.50 83 GLU A C 1
ATOM 661 O O . GLU A 1 83 ? -1.010 -7.737 -0.679 1.00 95.50 83 GLU A O 1
ATOM 666 N N . LEU A 1 84 ? 0.845 -6.495 -0.432 1.00 97.19 84 LEU A N 1
ATOM 667 C CA . LEU A 1 84 ? 1.508 -7.052 -1.609 1.00 97.19 84 LEU A CA 1
ATOM 668 C C . LEU A 1 84 ? 1.971 -8.479 -1.313 1.00 97.19 84 LEU A C 1
ATOM 670 O O . LEU A 1 84 ? 2.746 -8.705 -0.387 1.00 97.19 84 LEU A O 1
ATOM 674 N N . THR A 1 85 ? 1.529 -9.430 -2.128 1.00 96.50 85 THR A N 1
ATOM 675 C CA . THR A 1 85 ? 1.777 -10.865 -1.918 1.00 96.50 85 THR A CA 1
ATOM 676 C C . THR A 1 85 ? 2.728 -11.461 -2.942 1.00 96.50 85 THR A C 1
ATOM 678 O O . THR A 1 85 ? 3.392 -12.458 -2.658 1.00 96.50 85 THR A O 1
ATOM 681 N N . ARG A 1 86 ? 2.823 -10.860 -4.133 1.00 97.06 86 ARG A N 1
ATOM 682 C CA . ARG A 1 86 ? 3.657 -11.373 -5.222 1.00 97.06 86 ARG A CA 1
ATOM 683 C C . ARG A 1 86 ? 3.986 -10.279 -6.228 1.00 97.06 86 ARG A C 1
ATOM 685 O O . ARG A 1 86 ? 3.177 -9.398 -6.507 1.00 97.06 86 ARG A O 1
ATOM 692 N N . VAL A 1 87 ? 5.169 -10.369 -6.823 1.00 98.19 87 VAL A N 1
ATOM 693 C CA . VAL A 1 87 ? 5.544 -9.588 -8.004 1.00 98.19 87 VAL A CA 1
ATOM 694 C C . VAL A 1 87 ? 6.138 -10.505 -9.064 1.00 98.19 87 VAL A C 1
ATOM 696 O O . VAL A 1 87 ? 6.955 -11.383 -8.772 1.00 98.19 87 VAL A O 1
ATOM 699 N N . GLU A 1 88 ? 5.715 -10.311 -10.304 1.00 97.88 88 GLU A N 1
ATOM 700 C CA . GLU A 1 88 ? 6.212 -11.021 -11.476 1.00 97.88 88 GLU A CA 1
ATOM 701 C C . GLU A 1 88 ? 6.917 -10.058 -12.414 1.00 97.88 88 GLU A C 1
ATOM 703 O O . GLU A 1 88 ? 6.531 -8.895 -12.537 1.00 97.88 88 GLU A O 1
ATOM 708 N N . VAL A 1 89 ? 7.952 -10.563 -13.079 1.00 97.81 89 VAL A N 1
ATOM 709 C CA . VAL A 1 89 ? 8.665 -9.847 -14.133 1.00 97.81 89 VAL A CA 1
ATOM 710 C C . VAL A 1 89 ? 8.723 -10.747 -15.352 1.00 97.81 89 VAL A C 1
ATOM 712 O O . VAL A 1 89 ? 8.992 -11.943 -15.219 1.00 97.81 89 VAL A O 1
ATOM 715 N N . ALA A 1 90 ? 8.433 -10.193 -16.521 1.00 97.19 90 ALA A N 1
ATOM 716 C CA . ALA A 1 90 ? 8.338 -10.976 -17.740 1.00 97.19 90 ALA A CA 1
ATOM 717 C C . ALA A 1 90 ? 8.878 -10.222 -18.954 1.00 97.19 90 ALA A C 1
ATOM 719 O O . ALA A 1 90 ? 8.659 -9.019 -19.130 1.00 97.19 90 ALA A O 1
ATOM 720 N N . TYR A 1 91 ? 9.549 -10.989 -19.805 1.00 95.94 91 TYR A N 1
ATOM 721 C CA . TYR A 1 91 ? 9.799 -10.702 -21.206 1.00 95.94 91 TYR A CA 1
ATOM 722 C C . TYR A 1 91 ? 10.019 -12.046 -21.938 1.00 95.94 91 TYR A C 1
ATOM 724 O O . TYR A 1 91 ? 10.666 -12.925 -21.363 1.00 95.94 91 TYR A O 1
ATOM 732 N N . PRO A 1 92 ? 9.525 -12.236 -23.176 1.00 95.56 92 PRO A N 1
ATOM 733 C CA . PRO A 1 92 ? 8.701 -11.300 -23.939 1.00 95.56 92 PRO A CA 1
ATOM 734 C C . PRO A 1 92 ? 7.312 -11.123 -23.316 1.00 95.56 92 PRO A C 1
ATOM 736 O O . PRO A 1 92 ? 6.839 -11.970 -22.562 1.00 95.56 92 PRO A O 1
ATOM 739 N N . PHE A 1 93 ? 6.666 -10.006 -23.636 1.00 95.44 93 PHE A N 1
ATOM 740 C CA . PHE A 1 93 ? 5.255 -9.765 -23.342 1.00 95.44 93 PHE A CA 1
ATOM 741 C C . PHE A 1 93 ? 4.510 -9.432 -24.636 1.00 95.44 93 PHE A C 1
ATOM 743 O O . PHE A 1 93 ? 5.113 -8.980 -25.610 1.00 95.44 93 PHE A O 1
ATOM 750 N N . ILE A 1 94 ? 3.206 -9.692 -24.654 1.00 95.00 94 ILE A N 1
ATOM 751 C CA . ILE A 1 94 ? 2.348 -9.511 -25.834 1.00 95.00 94 ILE A CA 1
ATOM 752 C C . ILE A 1 94 ? 1.544 -8.208 -25.763 1.00 95.00 94 ILE A C 1
ATOM 754 O O . ILE A 1 94 ? 1.431 -7.588 -24.704 1.00 95.00 94 ILE A O 1
ATOM 758 N N . GLU A 1 95 ? 0.932 -7.827 -26.885 1.00 96.38 95 GLU A N 1
ATOM 759 C CA . GLU A 1 95 ? 0.100 -6.624 -27.017 1.00 96.38 95 GLU A CA 1
ATOM 760 C C . GLU A 1 95 ? -0.989 -6.516 -25.935 1.00 96.38 95 GLU A C 1
ATOM 762 O O . GLU A 1 95 ? -1.191 -5.448 -25.366 1.00 96.38 95 GLU A O 1
ATOM 767 N N . GLU A 1 96 ? -1.652 -7.620 -25.580 1.00 96.62 96 GLU A N 1
ATOM 768 C CA . GLU A 1 96 ? -2.674 -7.633 -24.523 1.00 96.62 96 GLU A CA 1
ATOM 769 C C . GLU A 1 96 ? -2.107 -7.185 -23.165 1.00 96.62 96 GLU A C 1
ATOM 771 O O . GLU A 1 96 ? -2.682 -6.334 -22.481 1.00 96.62 96 GLU A O 1
ATOM 776 N N . GLN A 1 97 ? -0.933 -7.703 -22.795 1.00 95.94 97 GLN A N 1
ATOM 777 C CA . GLN A 1 97 ? -0.257 -7.340 -21.550 1.00 95.94 97 GLN A CA 1
ATOM 778 C C . GLN A 1 97 ? 0.244 -5.891 -21.587 1.00 95.94 97 GLN A C 1
ATOM 780 O O . GLN A 1 97 ? 0.190 -5.178 -20.579 1.00 95.94 97 GLN A O 1
ATOM 785 N N . PHE A 1 98 ? 0.698 -5.428 -22.751 1.00 97.00 98 PHE A N 1
ATOM 786 C CA . PHE A 1 98 ? 1.065 -4.033 -22.950 1.00 97.00 98 PHE A CA 1
ATOM 787 C C . PHE A 1 98 ? -0.135 -3.097 -22.772 1.00 97.00 98 PHE A C 1
ATOM 789 O O . PHE A 1 98 ? -0.053 -2.152 -21.986 1.00 97.00 98 PHE A O 1
ATOM 796 N N . ASN A 1 99 ? -1.266 -3.387 -23.413 1.00 95.38 99 ASN A N 1
ATOM 797 C CA . ASN A 1 99 ? -2.473 -2.564 -23.319 1.00 95.38 99 ASN A CA 1
ATOM 798 C C . ASN A 1 99 ? -2.997 -2.499 -21.874 1.00 95.38 99 ASN A C 1
ATOM 800 O O . ASN A 1 99 ? -3.357 -1.428 -21.384 1.00 95.38 99 ASN A O 1
ATOM 804 N N . ALA A 1 100 ? -2.940 -3.611 -21.137 1.00 93.69 100 ALA A N 1
ATOM 805 C CA . ALA A 1 100 ? -3.311 -3.656 -19.721 1.00 93.69 100 ALA A CA 1
ATOM 806 C C . ALA A 1 100 ? -2.331 -2.911 -18.782 1.00 93.69 100 ALA A C 1
ATOM 808 O O . ALA A 1 100 ? -2.653 -2.665 -17.619 1.00 93.69 100 ALA A O 1
ATOM 809 N N . SER A 1 101 ? -1.145 -2.509 -19.256 1.00 94.50 101 SER A N 1
ATOM 810 C CA . SER A 1 101 ? -0.173 -1.750 -18.451 1.00 94.50 101 SER A CA 1
ATOM 811 C C . SER A 1 101 ? -0.568 -0.278 -18.225 1.00 94.50 101 SER A C 1
ATOM 813 O O . SER A 1 101 ? -0.085 0.366 -17.283 1.00 94.50 101 SER A O 1
ATOM 815 N N . GLY A 1 102 ? -1.470 0.253 -19.062 1.00 92.81 102 GLY A N 1
ATOM 816 C CA . GLY A 1 102 ? -1.951 1.637 -18.997 1.00 92.81 102 GLY A CA 1
ATOM 817 C C . GLY A 1 102 ? -1.005 2.680 -19.606 1.00 92.81 102 GLY A C 1
ATOM 818 O O . GLY A 1 102 ? -1.121 3.865 -19.281 1.00 92.81 102 GLY A O 1
ATOM 819 N N . ARG A 1 103 ? -0.058 2.260 -20.458 1.00 94.38 103 ARG A N 1
ATOM 820 C CA . ARG A 1 103 ? 0.724 3.181 -21.302 1.00 94.38 103 ARG A CA 1
ATOM 821 C C . ARG A 1 103 ? -0.192 3.920 -22.285 1.00 94.38 103 ARG A C 1
ATOM 823 O O . ARG A 1 103 ? -1.290 3.457 -22.577 1.00 94.38 103 ARG A O 1
ATOM 830 N N . GLN A 1 104 ? 0.224 5.115 -22.700 1.00 94.56 104 GLN A N 1
ATOM 831 C CA . GLN A 1 104 ? -0.625 6.034 -23.470 1.00 94.56 104 GLN A CA 1
ATOM 832 C C . GLN A 1 104 ? -0.440 5.864 -24.977 1.00 94.56 104 GLN A C 1
ATOM 834 O O . GLN A 1 104 ? -1.377 6.062 -25.747 1.00 94.56 104 GLN A O 1
ATOM 839 N N . GLU A 1 105 ? 0.768 5.509 -25.402 1.00 94.50 105 GLU A N 1
ATOM 840 C CA . GLU A 1 105 ? 1.045 5.134 -26.778 1.00 94.50 105 GLU A CA 1
ATOM 841 C C . GLU A 1 105 ? 0.453 3.756 -27.109 1.00 94.50 105 GLU A C 1
ATOM 843 O O . GLU A 1 105 ? 0.286 2.903 -26.237 1.00 94.50 105 GLU A O 1
ATOM 848 N N . ASN A 1 106 ? 0.138 3.533 -28.385 1.00 96.19 106 ASN A N 1
ATOM 849 C CA . ASN A 1 106 ? -0.353 2.239 -28.849 1.00 96.19 106 ASN A CA 1
ATOM 850 C C . ASN A 1 106 ? 0.797 1.236 -29.059 1.00 96.19 106 ASN A C 1
ATOM 852 O O . ASN A 1 106 ? 1.975 1.603 -29.095 1.00 96.19 106 ASN A O 1
ATOM 856 N N . TRP A 1 107 ? 0.437 -0.038 -29.221 1.00 95.62 107 TRP A N 1
ATOM 857 C CA . TRP A 1 107 ? 1.395 -1.131 -29.382 1.00 95.62 107 TRP A CA 1
ATOM 858 C C . TRP A 1 107 ? 2.311 -0.972 -30.599 1.00 95.62 107 TRP A C 1
ATOM 860 O O . TRP A 1 107 ? 3.503 -1.234 -30.493 1.00 95.62 107 TRP A O 1
ATOM 870 N N . GLU A 1 108 ? 1.792 -0.516 -31.740 1.00 96.50 108 GLU A N 1
ATOM 871 C CA . GLU A 1 108 ? 2.587 -0.360 -32.966 1.00 96.50 108 GLU A CA 1
ATOM 872 C C . GLU A 1 108 ? 3.687 0.699 -32.810 1.00 96.50 108 GLU A C 1
ATOM 874 O O . GLU A 1 108 ? 4.830 0.470 -33.212 1.00 96.50 108 GLU A O 1
ATOM 879 N N . ILE A 1 109 ? 3.357 1.836 -32.186 1.00 94.62 109 ILE A N 1
ATOM 880 C CA . ILE A 1 109 ? 4.317 2.896 -31.857 1.00 94.62 109 ILE A CA 1
ATOM 881 C C . ILE A 1 109 ? 5.343 2.358 -30.862 1.00 94.62 109 ILE A C 1
ATOM 883 O O . ILE A 1 109 ? 6.543 2.459 -31.102 1.00 94.62 109 ILE A O 1
ATOM 887 N N . PHE A 1 110 ? 4.885 1.705 -29.791 1.00 96.06 110 PHE A N 1
ATOM 888 C CA . PHE A 1 110 ? 5.778 1.129 -28.790 1.00 96.06 110 PHE A CA 1
ATOM 889 C C . PHE A 1 110 ? 6.737 0.087 -29.383 1.00 96.06 110 PHE A C 1
ATOM 891 O O . PHE A 1 110 ? 7.929 0.069 -29.072 1.00 96.06 110 PHE A O 1
ATOM 898 N N . TYR A 1 111 ? 6.233 -0.770 -30.269 1.00 94.94 111 TYR A N 1
ATOM 899 C CA . TYR A 1 111 ? 7.031 -1.775 -30.954 1.00 94.94 111 TYR A CA 1
ATOM 900 C C . TYR A 1 111 ? 8.116 -1.122 -31.814 1.00 94.94 111 TYR A C 1
ATOM 902 O O . TYR A 1 111 ? 9.291 -1.479 -31.716 1.00 94.94 111 TYR A O 1
ATOM 910 N N . LYS A 1 112 ? 7.726 -0.141 -32.633 1.00 93.56 112 LYS A N 1
ATOM 911 C CA . LYS A 1 112 ? 8.633 0.576 -33.533 1.00 93.56 112 LYS A CA 1
ATOM 912 C C . LYS A 1 112 ? 9.710 1.353 -32.775 1.00 93.56 112 LYS A C 1
ATOM 914 O O . LYS A 1 112 ? 10.862 1.346 -33.209 1.00 93.56 112 LYS A O 1
ATOM 919 N N . ASP A 1 113 ? 9.327 2.020 -31.692 1.00 91.69 113 ASP A N 1
ATOM 920 C CA . ASP A 1 113 ? 10.197 2.956 -30.982 1.00 91.69 113 ASP A CA 1
ATOM 921 C C . ASP A 1 113 ? 11.088 2.252 -29.952 1.00 91.69 113 ASP A C 1
ATOM 923 O O . ASP A 1 113 ? 12.209 2.701 -29.723 1.00 91.69 113 ASP A O 1
ATOM 927 N N . PHE A 1 114 ? 10.637 1.132 -29.369 1.00 94.31 114 PHE A N 1
ATOM 928 C CA . PHE A 1 114 ? 11.371 0.431 -28.309 1.00 94.31 114 PHE A CA 1
ATOM 929 C C . PHE A 1 114 ? 11.718 -1.016 -28.648 1.00 94.31 114 PHE A C 1
ATOM 931 O O . PHE A 1 114 ? 12.884 -1.398 -28.554 1.00 94.31 114 PHE A O 1
ATOM 938 N N . LEU A 1 115 ? 10.734 -1.836 -29.040 1.00 93.81 115 LEU A N 1
ATOM 939 C CA . LEU A 1 115 ? 10.955 -3.282 -29.197 1.00 93.81 115 LEU A CA 1
ATOM 940 C C . LEU A 1 115 ? 11.889 -3.634 -30.366 1.00 93.81 115 LEU A C 1
ATOM 942 O O . LEU A 1 115 ? 12.517 -4.687 -30.344 1.00 93.81 115 LEU A O 1
ATOM 946 N N . ARG A 1 116 ? 12.019 -2.736 -31.347 1.00 91.62 116 ARG A N 1
ATOM 947 C CA . ARG A 1 116 ? 12.960 -2.840 -32.473 1.00 91.62 116 ARG A CA 1
ATOM 948 C C . ARG A 1 116 ? 14.433 -2.610 -32.097 1.00 91.62 116 ARG A C 1
ATOM 950 O O . ARG A 1 116 ? 15.304 -2.840 -32.921 1.00 91.62 116 ARG A O 1
ATOM 957 N N . TYR A 1 117 ? 14.734 -2.102 -30.904 1.00 93.50 117 TYR A N 1
ATOM 958 C CA . TYR A 1 117 ? 16.120 -1.840 -30.477 1.00 93.50 117 TYR A CA 1
ATOM 959 C C . TYR A 1 117 ? 16.471 -2.636 -29.219 1.00 93.50 117 TYR A C 1
ATOM 961 O O . TYR A 1 117 ? 17.155 -2.147 -28.313 1.00 93.50 117 TYR A O 1
ATOM 969 N N . ILE A 1 118 ? 15.939 -3.856 -29.140 1.00 93.94 118 ILE A N 1
ATOM 970 C CA . ILE A 1 118 ? 16.254 -4.808 -28.080 1.00 93.94 118 ILE A CA 1
ATOM 971 C C . ILE A 1 118 ? 17.539 -5.542 -28.464 1.00 93.94 118 ILE A C 1
ATOM 973 O O . ILE A 1 118 ? 17.681 -5.973 -29.608 1.00 93.94 118 ILE A O 1
ATOM 977 N N . PRO A 1 119 ? 18.481 -5.709 -27.526 1.00 94.38 119 PRO A N 1
ATOM 978 C CA . PRO A 1 119 ? 19.732 -6.401 -27.802 1.00 94.38 119 PRO A CA 1
ATOM 979 C C . PRO A 1 119 ? 19.515 -7.894 -28.108 1.00 94.38 119 PRO A C 1
ATOM 981 O O . PRO A 1 119 ? 18.503 -8.494 -27.735 1.00 94.38 119 PRO A O 1
ATOM 984 N N . ALA A 1 120 ? 20.480 -8.531 -28.769 1.00 93.62 120 ALA A N 1
ATOM 985 C CA . ALA A 1 120 ? 20.434 -9.972 -29.009 1.00 93.62 120 ALA A CA 1
ATOM 986 C C . ALA A 1 120 ? 20.515 -10.775 -27.694 1.00 93.62 120 ALA A C 1
ATOM 988 O O . ALA A 1 120 ? 21.006 -10.290 -26.676 1.00 93.62 120 ALA A O 1
ATOM 989 N N . ASN A 1 121 ? 20.014 -12.018 -27.712 1.00 95.06 121 ASN A N 1
ATOM 990 C CA . ASN A 1 121 ? 19.999 -12.929 -26.554 1.00 95.06 121 ASN A CA 1
ATOM 991 C C . ASN A 1 121 ? 19.399 -12.317 -25.272 1.00 95.06 121 ASN A C 1
ATOM 993 O O . ASN A 1 121 ? 19.764 -12.680 -24.156 1.00 95.06 121 ASN A O 1
ATOM 997 N N . TYR A 1 122 ? 18.455 -11.390 -25.440 1.00 95.75 122 TYR A N 1
ATOM 998 C CA . TYR A 1 122 ? 17.852 -10.650 -24.346 1.00 95.75 122 TYR A CA 1
ATOM 999 C C . TYR A 1 122 ? 16.935 -11.514 -23.477 1.00 95.75 122 TYR A C 1
ATOM 1001 O O . TYR A 1 122 ? 15.997 -12.158 -23.956 1.00 95.75 122 TYR A O 1
ATOM 1009 N N . SER A 1 123 ? 17.170 -11.462 -22.171 1.00 97.06 123 SER A N 1
ATOM 1010 C CA . SER A 1 123 ? 16.304 -12.033 -21.145 1.00 97.06 123 SER A CA 1
ATOM 1011 C C . SER A 1 123 ? 16.252 -11.127 -19.918 1.00 97.06 123 SER A C 1
ATOM 1013 O O . SER A 1 123 ? 17.161 -10.333 -19.671 1.00 97.06 123 SER A O 1
ATOM 1015 N N . VAL A 1 124 ? 15.176 -11.244 -19.141 1.00 97.94 124 VAL A N 1
ATOM 1016 C CA . VAL A 1 124 ? 15.019 -10.556 -17.857 1.00 97.94 124 VAL A CA 1
ATOM 1017 C C . VAL A 1 124 ? 14.543 -11.541 -16.804 1.00 97.94 124 VAL A C 1
ATOM 1019 O O . VAL A 1 124 ? 13.659 -12.360 -17.052 1.00 97.94 124 VAL A O 1
ATOM 1022 N N . THR A 1 125 ? 15.121 -11.455 -15.613 1.00 97.50 125 THR A N 1
ATOM 1023 C CA . THR A 1 125 ? 14.736 -12.276 -14.465 1.00 97.50 125 THR A CA 1
ATOM 1024 C C . THR A 1 125 ? 14.586 -11.420 -13.214 1.00 97.50 125 THR A C 1
ATOM 1026 O O . THR A 1 125 ? 15.139 -10.323 -13.108 1.00 97.50 125 THR A O 1
ATOM 1029 N N . LYS A 1 126 ? 13.808 -11.916 -12.251 1.00 97.69 126 LYS A N 1
ATOM 1030 C CA . LYS A 1 126 ? 13.711 -11.335 -10.909 1.00 97.69 126 LYS A CA 1
ATOM 1031 C C . LYS A 1 126 ? 14.823 -11.925 -10.049 1.00 97.69 126 LYS A C 1
ATOM 1033 O O . LYS A 1 126 ? 14.861 -13.138 -9.867 1.00 97.69 126 LYS A O 1
ATOM 1038 N N . THR A 1 127 ? 15.682 -11.078 -9.491 1.00 97.94 127 THR A N 1
ATOM 1039 C CA . THR A 1 127 ? 16.801 -11.497 -8.624 1.00 97.94 127 THR A CA 1
ATOM 1040 C C . THR A 1 127 ? 16.599 -11.131 -7.157 1.00 97.94 127 THR A C 1
ATOM 1042 O O . THR A 1 127 ? 17.323 -11.623 -6.295 1.00 97.94 127 THR A O 1
ATOM 1045 N N . GLY A 1 128 ? 15.592 -10.312 -6.845 1.00 97.50 128 GLY A N 1
ATOM 1046 C CA . GLY A 1 128 ? 15.194 -10.011 -5.474 1.00 97.50 128 GLY A CA 1
ATOM 1047 C C . GLY A 1 128 ? 13.867 -9.264 -5.396 1.00 97.50 128 GLY A C 1
ATOM 1048 O O . GLY A 1 128 ? 13.419 -8.663 -6.373 1.00 97.50 128 GLY A O 1
ATOM 1049 N N . GLU A 1 129 ? 13.242 -9.290 -4.222 1.00 97.81 129 GLU A N 1
ATOM 1050 C CA . GLU A 1 129 ? 12.029 -8.530 -3.918 1.00 97.81 129 GLU A CA 1
ATOM 1051 C C . GLU A 1 129 ? 11.955 -8.175 -2.430 1.00 97.81 129 GLU A C 1
ATOM 1053 O O . GLU A 1 129 ? 12.505 -8.873 -1.579 1.00 97.81 129 GLU A O 1
ATOM 1058 N N . ASN A 1 130 ? 11.264 -7.079 -2.129 1.00 98.00 130 ASN A N 1
ATOM 1059 C CA . ASN A 1 130 ? 10.840 -6.709 -0.785 1.00 98.00 130 ASN A CA 1
ATOM 1060 C C . ASN A 1 130 ? 9.411 -6.167 -0.888 1.00 98.00 130 ASN A C 1
ATOM 1062 O O . ASN A 1 130 ? 9.194 -4.981 -1.148 1.00 98.00 130 ASN A O 1
ATOM 1066 N N . LEU A 1 131 ? 8.435 -7.065 -0.741 1.00 97.62 131 LEU A N 1
ATOM 1067 C CA . LEU A 1 131 ? 7.014 -6.758 -0.920 1.00 97.62 131 LEU A CA 1
ATOM 1068 C C . LEU A 1 131 ? 6.492 -5.772 0.134 1.00 97.62 131 LEU A C 1
ATOM 1070 O O . LEU A 1 131 ? 5.661 -4.932 -0.190 1.00 97.62 131 LEU A O 1
ATOM 1074 N N . ALA A 1 132 ? 7.047 -5.790 1.350 1.00 95.25 132 ALA A N 1
ATOM 1075 C CA . ALA A 1 132 ? 6.704 -4.838 2.408 1.00 95.25 132 ALA A CA 1
ATOM 1076 C C . ALA A 1 132 ? 7.121 -3.391 2.079 1.00 95.25 132 ALA A C 1
ATOM 1078 O O . ALA A 1 132 ? 6.574 -2.446 2.640 1.00 95.25 132 ALA A O 1
ATOM 1079 N N . GLU A 1 133 ? 8.074 -3.206 1.163 1.00 97.06 133 GLU A N 1
ATOM 1080 C CA . GLU A 1 133 ? 8.495 -1.896 0.652 1.00 97.06 133 GLU A CA 1
ATOM 1081 C C . GLU A 1 133 ? 8.025 -1.644 -0.790 1.00 97.06 133 GLU A C 1
ATOM 1083 O O . GLU A 1 133 ? 8.372 -0.621 -1.382 1.00 97.06 133 GLU A O 1
ATOM 1088 N N . GLY A 1 134 ? 7.273 -2.577 -1.386 1.00 97.69 134 GLY A N 1
ATOM 1089 C CA . GLY A 1 134 ? 6.876 -2.517 -2.791 1.00 97.69 134 GLY A CA 1
ATOM 1090 C C . GLY A 1 134 ? 8.065 -2.483 -3.753 1.00 97.69 134 GLY A C 1
ATOM 1091 O O . GLY A 1 134 ? 8.035 -1.726 -4.720 1.00 97.69 134 GLY A O 1
ATOM 1092 N N . LYS A 1 135 ? 9.128 -3.258 -3.495 1.00 98.50 135 LYS A N 1
ATOM 1093 C CA . LYS A 1 135 ? 10.357 -3.275 -4.311 1.00 98.50 135 LYS A CA 1
ATOM 1094 C C . LYS A 1 135 ? 10.582 -4.599 -5.034 1.00 98.50 135 LYS A C 1
ATOM 1096 O O . LYS A 1 135 ? 10.374 -5.669 -4.466 1.00 98.50 135 LYS A O 1
ATOM 1101 N N . VAL A 1 136 ? 11.083 -4.513 -6.264 1.00 98.56 136 VAL A N 1
ATOM 1102 C CA . VAL A 1 136 ? 11.536 -5.655 -7.071 1.00 98.56 136 VAL A CA 1
ATOM 1103 C C . VAL A 1 136 ? 12.842 -5.307 -7.771 1.00 98.56 136 VAL A C 1
ATOM 1105 O O . VAL A 1 136 ? 12.980 -4.216 -8.318 1.00 98.56 136 VAL A O 1
ATOM 1108 N N . THR A 1 137 ? 13.802 -6.225 -7.759 1.00 98.50 137 THR A N 1
ATOM 1109 C CA . THR A 1 137 ? 15.062 -6.096 -8.494 1.00 98.50 137 THR A CA 1
ATOM 1110 C C . THR A 1 137 ? 15.032 -7.018 -9.700 1.00 98.50 137 THR A C 1
ATOM 1112 O O . THR A 1 137 ? 14.856 -8.232 -9.570 1.00 98.50 137 THR A O 1
ATOM 1115 N N . THR A 1 138 ? 15.204 -6.425 -10.876 1.00 98.25 138 THR A N 1
ATOM 1116 C CA . THR A 1 138 ? 15.322 -7.130 -12.150 1.00 98.25 138 THR A CA 1
ATOM 1117 C C . THR A 1 138 ? 16.778 -7.196 -12.570 1.00 98.25 138 THR A C 1
ATOM 1119 O O . THR A 1 138 ? 17.530 -6.243 -12.353 1.00 98.25 138 THR A O 1
ATOM 1122 N N . GLN A 1 139 ? 17.153 -8.294 -13.215 1.00 98.12 139 GLN A N 1
ATOM 1123 C CA . GLN A 1 139 ? 18.425 -8.448 -13.903 1.00 98.12 139 GLN A CA 1
ATOM 1124 C C . GLN A 1 139 ? 18.166 -8.813 -15.358 1.00 98.12 139 GLN A C 1
ATOM 1126 O O . GLN A 1 139 ? 17.425 -9.753 -15.645 1.00 98.12 139 GLN A O 1
ATOM 1131 N N . TRP A 1 140 ? 18.783 -8.062 -16.257 1.00 97.88 140 TRP A N 1
ATOM 1132 C CA . TRP A 1 140 ? 18.819 -8.343 -17.679 1.00 97.88 140 TRP A CA 1
ATOM 1133 C C . TRP A 1 140 ? 20.109 -9.066 -18.031 1.00 97.88 140 TRP A C 1
ATOM 1135 O O . TRP A 1 140 ? 21.158 -8.727 -17.484 1.00 97.88 140 TRP A O 1
ATOM 1145 N N . THR A 1 141 ? 20.019 -10.001 -18.971 1.00 97.50 141 THR A N 1
ATOM 1146 C CA . THR A 1 141 ? 21.165 -10.624 -19.642 1.00 97.50 141 THR A CA 1
ATOM 1147 C C . THR A 1 141 ? 20.985 -10.453 -21.140 1.00 97.50 141 THR A C 1
ATOM 1149 O O . THR A 1 141 ? 19.895 -10.736 -21.641 1.00 97.50 141 THR A O 1
ATOM 1152 N N . PHE A 1 142 ? 22.002 -9.945 -21.835 1.00 96.81 142 PHE A N 1
ATOM 1153 C CA . PHE A 1 142 ? 21.916 -9.619 -23.258 1.00 96.81 142 PHE A CA 1
ATOM 1154 C C . PHE A 1 142 ? 23.286 -9.462 -23.926 1.00 96.81 142 PHE A C 1
ATOM 1156 O O . PHE A 1 142 ? 24.306 -9.303 -23.260 1.00 96.81 142 PHE A O 1
ATOM 1163 N N . ASP A 1 143 ? 23.287 -9.440 -25.255 1.00 95.81 143 ASP A N 1
ATOM 1164 C CA . ASP A 1 143 ? 24.450 -9.159 -26.089 1.00 95.81 143 ASP A CA 1
ATOM 1165 C C . ASP A 1 143 ? 24.347 -7.769 -26.722 1.00 95.81 143 ASP A C 1
ATOM 1167 O O . ASP A 1 143 ? 23.321 -7.413 -27.298 1.00 95.81 143 ASP A O 1
ATOM 1171 N N . LEU A 1 144 ? 25.434 -7.004 -26.719 1.00 91.56 144 LEU A N 1
ATOM 1172 C CA . LEU A 1 144 ? 25.504 -5.657 -27.296 1.00 91.56 144 LEU A CA 1
ATOM 1173 C C . LEU A 1 144 ? 25.628 -5.664 -28.837 1.00 91.56 144 LEU A C 1
ATOM 1175 O O . LEU A 1 144 ? 26.557 -5.081 -29.394 1.00 91.56 144 LEU A O 1
ATOM 1179 N N . GLU A 1 145 ? 24.713 -6.351 -29.529 1.00 86.69 145 GLU A N 1
ATOM 1180 C CA . GLU A 1 145 ? 24.613 -6.478 -30.996 1.00 86.69 145 GLU A CA 1
ATOM 1181 C C . GLU A 1 145 ? 23.161 -6.787 -31.425 1.00 86.69 145 GLU A C 1
ATOM 1183 O O . GLU A 1 145 ? 22.394 -7.323 -30.626 1.00 86.69 145 GLU A O 1
ATOM 1188 N N . PRO A 1 146 ? 22.786 -6.625 -32.707 1.00 72.00 146 PRO A N 1
ATOM 1189 C CA . PRO A 1 146 ? 23.122 -5.533 -33.619 1.00 72.00 146 PRO A CA 1
ATOM 1190 C C . PRO A 1 146 ? 22.041 -4.432 -33.649 1.00 72.00 146 PRO A C 1
ATOM 1192 O O . PRO A 1 146 ? 22.281 -3.364 -34.206 1.00 72.00 146 PRO A O 1
ATOM 1195 N N . GLU A 1 147 ? 20.849 -4.679 -33.094 1.00 81.56 147 GLU A N 1
ATOM 1196 C CA . GLU A 1 147 ? 19.729 -3.733 -33.136 1.00 81.56 147 GLU A CA 1
ATOM 1197 C C . GLU A 1 147 ? 19.899 -2.650 -32.065 1.00 81.56 147 GLU A C 1
ATOM 1199 O O . GLU A 1 147 ? 19.791 -2.916 -30.871 1.00 81.56 147 GLU A O 1
ATOM 1204 N N . LEU A 1 148 ? 20.211 -1.427 -32.499 1.00 86.69 148 LEU A N 1
ATOM 1205 C CA . LEU A 1 148 ? 20.520 -0.297 -31.624 1.00 86.69 148 LEU A CA 1
ATOM 1206 C C . LEU A 1 148 ? 20.120 1.036 -32.253 1.00 86.69 148 LEU A C 1
ATOM 1208 O O . LEU A 1 148 ? 19.926 1.142 -33.467 1.00 86.69 148 LEU A O 1
ATOM 1212 N N . LEU A 1 149 ? 20.051 2.063 -31.413 1.00 87.31 149 LEU A N 1
ATOM 1213 C CA . LEU A 1 149 ? 19.999 3.457 -31.833 1.00 87.31 149 LEU A CA 1
ATOM 1214 C C . LEU A 1 149 ? 21.414 4.042 -31.851 1.00 87.31 149 LEU A C 1
ATOM 1216 O O . LEU A 1 149 ? 22.100 4.039 -30.826 1.00 87.31 149 LEU A O 1
ATOM 1220 N N . ASP A 1 150 ? 21.847 4.545 -33.011 1.00 87.88 150 ASP A N 1
ATOM 1221 C CA . ASP A 1 150 ? 23.125 5.248 -33.146 1.00 87.88 150 ASP A CA 1
ATOM 1222 C C . ASP A 1 150 ? 22.973 6.684 -32.638 1.00 87.88 150 ASP A C 1
ATOM 1224 O O . ASP A 1 150 ? 22.352 7.533 -33.281 1.00 87.88 150 ASP A O 1
ATOM 1228 N N . LEU A 1 151 ? 23.559 6.964 -31.476 1.00 83.75 151 LEU A N 1
ATOM 1229 C CA . LEU A 1 151 ? 23.505 8.286 -30.854 1.00 83.75 151 LEU A CA 1
ATOM 1230 C C . LEU A 1 151 ? 24.386 9.311 -31.588 1.00 83.75 151 LEU A C 1
ATOM 1232 O O . LEU A 1 151 ? 24.321 10.500 -31.276 1.00 83.75 151 LEU A O 1
ATOM 1236 N N . LYS A 1 152 ? 25.177 8.900 -32.592 1.00 78.81 152 LYS A N 1
ATOM 1237 C CA . LYS A 1 152 ? 25.852 9.840 -33.503 1.00 78.81 152 LYS A CA 1
ATOM 1238 C C . LYS A 1 152 ? 24.869 10.544 -34.433 1.00 78.81 152 LYS A C 1
ATOM 1240 O O . LYS A 1 152 ? 25.152 11.666 -34.858 1.00 78.81 152 LYS A O 1
ATOM 1245 N N . ASP A 1 153 ? 23.738 9.917 -34.754 1.00 85.00 153 ASP A N 1
ATOM 1246 C CA . ASP A 1 153 ? 22.738 10.511 -35.637 1.00 85.00 153 ASP A CA 1
ATOM 1247 C C . ASP A 1 153 ? 22.005 11.652 -34.898 1.00 85.00 153 ASP A C 1
ATOM 1249 O O . ASP A 1 153 ? 21.334 11.411 -33.888 1.00 85.00 153 ASP A O 1
ATOM 1253 N N . PRO A 1 154 ? 22.124 12.917 -35.353 1.00 80.69 154 PRO A N 1
ATOM 1254 C CA . PRO A 1 154 ? 21.424 14.040 -34.732 1.00 80.69 154 PRO A CA 1
ATOM 1255 C C . PRO A 1 154 ? 19.900 13.873 -34.751 1.00 80.69 154 PRO A C 1
ATOM 1257 O O . PRO A 1 154 ? 19.244 14.307 -33.810 1.00 80.69 154 PRO A O 1
ATOM 1260 N N . THR A 1 155 ? 19.344 13.192 -35.755 1.00 85.12 155 THR A N 1
ATOM 1261 C CA . THR A 1 155 ? 17.900 12.931 -35.871 1.00 85.12 155 THR A CA 1
ATOM 1262 C C . THR A 1 155 ? 17.424 11.993 -34.765 1.00 85.12 155 THR A C 1
ATOM 1264 O O . THR A 1 155 ? 16.361 12.191 -34.177 1.00 85.12 155 THR A O 1
ATOM 1267 N N . VAL A 1 156 ? 18.233 10.975 -34.447 1.00 86.19 156 VAL A N 1
ATOM 1268 C CA . VAL A 1 156 ? 17.966 10.059 -33.332 1.00 86.19 156 VAL A CA 1
ATOM 1269 C C . VAL A 1 156 ? 18.007 10.833 -32.018 1.00 86.19 156 VAL A C 1
ATOM 1271 O O . VAL A 1 156 ? 17.065 10.740 -31.235 1.00 86.19 156 VAL A O 1
ATOM 1274 N N . ARG A 1 157 ? 19.036 11.657 -31.794 1.00 82.75 157 ARG A N 1
ATOM 1275 C CA . ARG A 1 157 ? 19.154 12.477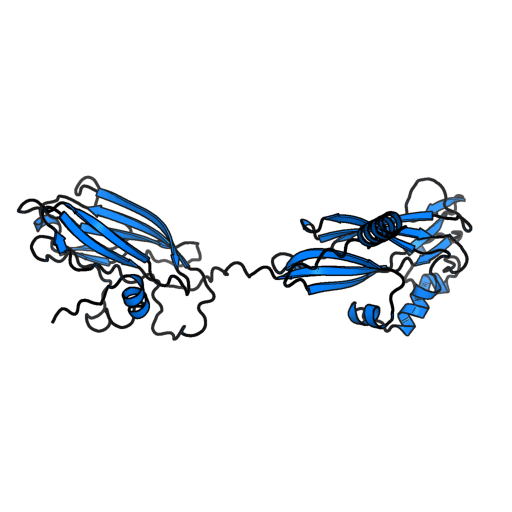 -30.574 1.00 82.75 157 ARG A CA 1
ATOM 1276 C C . ARG A 1 157 ? 17.986 13.446 -30.393 1.00 82.75 157 ARG A C 1
ATOM 1278 O O . ARG A 1 157 ? 17.412 13.497 -29.307 1.00 82.75 157 ARG A O 1
ATOM 1285 N N . GLU A 1 158 ? 17.590 14.140 -31.457 1.00 82.19 158 GLU A N 1
ATOM 1286 C CA . GLU A 1 158 ? 16.432 15.038 -31.451 1.00 82.19 158 GLU A CA 1
ATOM 1287 C C . GLU A 1 158 ? 15.147 14.283 -31.080 1.00 82.19 158 GLU A C 1
ATOM 1289 O O . GLU A 1 158 ? 14.403 14.721 -30.202 1.00 82.19 158 GLU A O 1
ATOM 1294 N N . SER A 1 159 ? 14.922 13.098 -31.663 1.00 83.00 159 SER A N 1
ATOM 1295 C CA . SER A 1 159 ? 13.746 12.270 -31.349 1.00 83.00 159 SER A CA 1
ATOM 1296 C C . SER A 1 159 ? 13.711 11.770 -29.898 1.00 83.00 159 SER A C 1
ATOM 1298 O O . SER A 1 159 ? 12.638 11.531 -29.347 1.00 83.00 159 SER A O 1
ATOM 1300 N N . LEU A 1 160 ? 14.880 11.650 -29.263 1.00 82.19 160 LEU A N 1
ATOM 1301 C CA . LEU A 1 160 ? 15.029 11.275 -27.857 1.00 82.19 160 LEU A CA 1
ATOM 1302 C C . LEU A 1 160 ? 14.936 12.479 -26.905 1.00 82.19 160 LEU A C 1
ATOM 1304 O O . LEU A 1 160 ? 15.043 12.289 -25.693 1.00 82.19 160 LEU A O 1
ATOM 1308 N N . GLY A 1 161 ? 14.755 13.697 -27.431 1.00 81.25 161 GLY A N 1
ATOM 1309 C CA . GLY A 1 161 ? 14.743 14.933 -26.647 1.00 81.25 161 GLY A CA 1
ATOM 1310 C C . GLY A 1 161 ? 16.096 15.262 -26.013 1.00 81.25 161 GLY A C 1
ATOM 1311 O O . GLY A 1 161 ? 16.130 15.874 -24.947 1.00 81.25 161 GLY A O 1
ATOM 1312 N N . MET A 1 162 ? 17.196 14.808 -26.620 1.00 75.88 162 MET A N 1
ATOM 1313 C CA . MET A 1 162 ? 18.555 15.102 -26.165 1.00 75.88 162 MET A CA 1
ATOM 1314 C C . MET A 1 162 ? 19.040 16.410 -26.793 1.00 75.88 162 MET A C 1
ATOM 1316 O O . MET A 1 162 ? 19.098 16.515 -28.020 1.00 75.88 162 MET A O 1
ATOM 1320 N N . ASP A 1 163 ? 19.435 17.382 -25.969 1.00 69.00 163 ASP A N 1
ATOM 1321 C CA . ASP A 1 163 ? 20.002 18.636 -26.466 1.00 69.00 163 ASP A CA 1
ATOM 1322 C C . ASP A 1 163 ? 21.476 18.444 -26.868 1.00 69.00 163 ASP A C 1
ATOM 1324 O O . ASP A 1 163 ? 22.199 17.621 -26.304 1.00 69.00 163 ASP A O 1
ATOM 1328 N N . GLU A 1 164 ? 21.986 19.277 -27.783 1.00 65.31 164 GLU A N 1
ATOM 1329 C CA . GLU A 1 164 ? 23.417 19.277 -28.148 1.00 65.31 164 GLU A CA 1
ATOM 1330 C C . GLU A 1 164 ? 24.346 19.505 -26.947 1.00 65.31 164 GLU A C 1
ATOM 1332 O O . GLU A 1 164 ? 25.495 19.091 -26.971 1.00 65.31 164 GLU A O 1
ATOM 1337 N N . LYS A 1 165 ? 23.864 20.138 -25.874 1.00 66.44 165 LYS A N 1
ATOM 1338 C CA . LYS A 1 165 ? 24.641 20.341 -24.641 1.00 66.44 165 LYS A CA 1
ATOM 1339 C C . LYS A 1 165 ? 24.812 19.056 -23.819 1.00 66.44 165 LYS A C 1
ATOM 1341 O O . LYS A 1 165 ? 25.738 18.976 -23.016 1.00 66.44 165 LYS A O 1
ATOM 1346 N N . ASP A 1 166 ? 23.926 18.079 -24.013 1.00 62.50 166 ASP A N 1
ATOM 1347 C CA . ASP A 1 166 ? 23.927 16.806 -23.290 1.00 62.50 166 ASP A CA 1
ATOM 1348 C C . ASP A 1 166 ? 24.897 15.801 -23.938 1.00 62.50 166 ASP A C 1
ATOM 1350 O O . ASP A 1 166 ? 25.159 14.737 -23.378 1.00 62.50 166 ASP A O 1
ATOM 1354 N N . PHE A 1 167 ? 25.461 16.144 -25.107 1.00 62.69 167 PHE A N 1
ATOM 1355 C CA . PHE A 1 167 ? 26.337 15.282 -25.892 1.00 62.69 167 PHE A CA 1
ATOM 1356 C C . PHE A 1 167 ? 27.530 16.041 -26.472 1.00 62.69 167 PHE A C 1
ATOM 1358 O O . PHE A 1 167 ? 27.396 17.101 -27.068 1.00 62.69 167 PHE A O 1
ATOM 1365 N N . SER A 1 168 ? 28.729 15.471 -26.380 1.00 57.91 168 SER A N 1
ATOM 1366 C CA . SER A 1 168 ? 29.872 16.063 -27.075 1.00 57.91 168 SER A CA 1
ATOM 1367 C C . SER A 1 168 ? 29.847 15.723 -28.572 1.00 57.91 168 SER A C 1
ATOM 1369 O O . SER A 1 168 ? 29.560 14.585 -28.938 1.00 57.91 168 SER A O 1
ATOM 1371 N N . ASN A 1 169 ? 30.229 16.672 -29.434 1.00 54.66 169 ASN A N 1
ATOM 1372 C CA . ASN A 1 169 ? 30.227 16.549 -30.905 1.00 54.66 169 ASN A CA 1
ATOM 1373 C C . ASN A 1 169 ? 31.067 15.383 -31.476 1.00 54.66 169 ASN A C 1
ATOM 1375 O O . ASN A 1 169 ? 31.040 15.141 -32.680 1.00 54.66 169 ASN A O 1
ATOM 1379 N N . MET A 1 170 ? 31.836 14.677 -30.642 1.00 51.19 170 MET A N 1
ATOM 1380 C CA . MET A 1 170 ? 32.654 13.520 -31.023 1.00 51.19 170 MET A CA 1
ATOM 1381 C C . MET A 1 170 ? 32.289 12.232 -30.273 1.00 51.19 170 MET A C 1
ATOM 1383 O O . MET A 1 170 ? 33.040 11.258 -30.330 1.00 51.19 170 MET A O 1
ATOM 1387 N N . ALA A 1 171 ? 31.155 12.203 -29.575 1.00 56.31 171 ALA A N 1
ATOM 1388 C CA . ALA A 1 171 ? 30.766 11.038 -28.806 1.00 56.31 171 ALA A CA 1
ATOM 1389 C C . ALA A 1 171 ? 30.229 9.930 -29.715 1.00 56.31 171 ALA A C 1
ATOM 1391 O O . ALA A 1 171 ? 29.158 10.046 -30.307 1.00 56.31 171 ALA A O 1
ATOM 1392 N N . GLN A 1 172 ? 30.987 8.841 -29.842 1.00 67.00 172 GLN A N 1
ATOM 1393 C CA . GLN A 1 172 ? 30.408 7.589 -30.313 1.00 67.00 172 GLN A CA 1
ATOM 1394 C C . GLN A 1 172 ? 29.415 7.121 -29.262 1.00 67.00 172 GLN A C 1
ATOM 1396 O O . GLN A 1 172 ? 29.744 7.201 -28.085 1.00 67.00 172 GLN A O 1
ATOM 1401 N N . GLY A 1 173 ? 28.233 6.647 -29.645 1.00 81.31 173 GLY A N 1
ATOM 1402 C CA . GLY A 1 173 ? 27.337 6.087 -28.653 1.00 81.31 173 GLY A CA 1
ATOM 1403 C C . GLY A 1 173 ? 26.221 5.251 -29.238 1.00 81.31 173 GLY A C 1
ATOM 1404 O O . GLY A 1 173 ? 25.776 5.477 -30.361 1.00 81.31 173 GLY A O 1
ATOM 1405 N N . TRP A 1 174 ? 25.790 4.281 -28.453 1.00 89.19 174 TRP A N 1
ATOM 1406 C CA . TRP A 1 174 ? 24.763 3.323 -28.813 1.00 89.19 174 TRP A CA 1
ATOM 1407 C C . TRP A 1 174 ? 23.779 3.203 -27.668 1.00 89.19 174 TRP A C 1
ATOM 1409 O O . TRP A 1 174 ? 24.186 3.212 -26.506 1.00 89.19 174 TRP A O 1
ATOM 1419 N N . ARG A 1 175 ? 22.498 3.081 -28.011 1.00 91.94 175 ARG A N 1
ATOM 1420 C CA . ARG A 1 175 ? 21.417 2.833 -27.061 1.00 91.94 175 ARG A CA 1
ATOM 1421 C C . ARG A 1 175 ? 20.671 1.560 -27.425 1.00 91.94 175 ARG A C 1
ATOM 1423 O O . ARG A 1 175 ? 20.233 1.394 -28.565 1.00 91.94 175 ARG A O 1
ATOM 1430 N N . TRP A 1 176 ? 20.458 0.736 -26.412 1.00 94.31 176 TRP A N 1
ATOM 1431 C CA . TRP A 1 176 ? 19.554 -0.405 -26.416 1.00 94.31 176 TRP A CA 1
ATOM 1432 C C . TRP A 1 176 ? 18.408 -0.157 -25.441 1.00 94.31 176 TRP A C 1
ATOM 1434 O O . TRP A 1 176 ? 18.592 0.497 -24.411 1.00 94.31 176 TRP A O 1
ATOM 1444 N N . TYR A 1 177 ? 17.232 -0.707 -25.729 1.00 95.69 177 TYR A N 1
ATOM 1445 C CA . TYR A 1 177 ? 16.109 -0.698 -24.796 1.00 95.69 177 TYR A CA 1
ATOM 1446 C C . TYR A 1 177 ? 15.969 -2.046 -24.099 1.00 95.69 177 TYR A C 1
ATOM 1448 O O . TYR A 1 177 ? 16.097 -3.102 -24.713 1.00 95.69 177 TYR A O 1
ATOM 1456 N N . LEU A 1 178 ? 15.667 -2.000 -22.801 1.00 97.19 178 LEU A N 1
ATOM 1457 C CA . LEU A 1 178 ? 15.546 -3.174 -21.939 1.00 97.19 178 LEU A CA 1
ATOM 1458 C C . LEU A 1 178 ? 14.111 -3.327 -21.389 1.00 97.19 178 LEU A C 1
ATOM 1460 O O . LEU A 1 178 ? 13.924 -3.347 -20.170 1.00 97.19 178 LEU A O 1
ATOM 1464 N N . PRO A 1 179 ? 13.082 -3.429 -22.248 1.00 97.69 179 PRO A N 1
ATOM 1465 C CA . PRO A 1 179 ? 11.685 -3.419 -21.831 1.00 97.69 179 PRO A CA 1
ATOM 1466 C C . PRO A 1 179 ? 11.324 -4.604 -20.929 1.00 97.69 179 PRO A C 1
ATOM 1468 O O . PRO A 1 179 ? 11.580 -5.760 -21.245 1.00 97.69 179 PRO A O 1
ATOM 1471 N N . VAL A 1 180 ? 10.632 -4.327 -19.828 1.00 98.31 180 VAL A N 1
ATOM 1472 C CA . VAL A 1 180 ? 10.171 -5.344 -18.877 1.00 98.31 180 VAL A CA 1
ATOM 1473 C C . VAL A 1 180 ? 8.715 -5.099 -18.498 1.00 98.31 180 VAL A C 1
ATOM 1475 O O . VAL A 1 180 ? 8.316 -3.964 -18.218 1.00 98.31 180 VAL A O 1
ATOM 1478 N N . LEU A 1 181 ? 7.922 -6.169 -18.467 1.00 98.50 181 LEU A N 1
ATOM 1479 C CA . LEU A 1 181 ? 6.604 -6.172 -17.843 1.00 98.50 181 LEU A CA 1
ATOM 1480 C C . LEU A 1 181 ? 6.770 -6.503 -16.361 1.00 98.50 181 LEU A C 1
ATOM 1482 O O . LEU A 1 181 ? 7.374 -7.520 -16.031 1.00 98.50 181 LEU A O 1
ATOM 1486 N N . ILE A 1 182 ? 6.225 -5.669 -15.478 1.00 98.50 182 ILE A N 1
ATOM 1487 C CA . ILE A 1 182 ? 6.169 -5.924 -14.037 1.00 98.50 182 ILE A CA 1
ATOM 1488 C C . ILE A 1 182 ? 4.705 -5.960 -13.607 1.00 98.50 182 ILE A C 1
ATOM 1490 O O . ILE A 1 182 ? 3.980 -4.976 -13.792 1.00 98.50 182 ILE A O 1
ATOM 1494 N N . THR A 1 183 ? 4.292 -7.069 -12.999 1.00 98.44 183 THR A N 1
ATOM 1495 C CA . THR A 1 183 ? 2.932 -7.255 -12.482 1.00 98.44 183 THR A CA 1
ATOM 1496 C C . THR A 1 183 ? 2.977 -7.478 -10.981 1.00 98.44 183 THR A C 1
ATOM 1498 O O . THR A 1 183 ? 3.582 -8.429 -10.492 1.00 98.44 183 THR A O 1
ATOM 1501 N N . TRP A 1 184 ? 2.335 -6.576 -10.248 1.00 98.31 184 TRP A N 1
ATOM 1502 C CA . TRP A 1 184 ? 2.201 -6.608 -8.800 1.00 98.31 184 TRP A CA 1
ATOM 1503 C C . TRP A 1 184 ? 0.855 -7.199 -8.427 1.00 98.31 184 TRP A C 1
ATOM 1505 O O . TRP A 1 184 ? -0.176 -6.779 -8.960 1.00 98.31 184 TRP A O 1
ATOM 1515 N N . TYR A 1 185 ? 0.872 -8.116 -7.473 1.00 97.94 185 TYR A N 1
ATOM 1516 C CA . TYR A 1 185 ? -0.305 -8.754 -6.918 1.00 97.94 185 TYR A CA 1
ATOM 1517 C C . TYR A 1 185 ? -0.392 -8.487 -5.422 1.00 97.94 185 TYR A C 1
ATOM 1519 O O . TYR A 1 185 ? 0.620 -8.292 -4.740 1.00 97.94 185 TYR A O 1
ATOM 1527 N N . GLY A 1 186 ? -1.615 -8.480 -4.920 1.00 96.75 186 GLY A N 1
ATOM 1528 C CA . GLY A 1 186 ? -1.887 -8.265 -3.515 1.00 96.75 186 GLY A CA 1
ATOM 1529 C C . GLY A 1 186 ? -3.306 -8.645 -3.149 1.00 96.75 186 GLY A C 1
ATOM 1530 O O . GLY A 1 186 ? -4.170 -8.824 -4.011 1.00 96.75 186 GLY A O 1
ATOM 1531 N N . VAL A 1 187 ? -3.538 -8.750 -1.850 1.00 95.00 187 VAL A N 1
ATOM 1532 C CA . VAL A 1 187 ? -4.864 -8.950 -1.264 1.00 95.00 187 VAL A CA 1
ATOM 1533 C C . VAL A 1 187 ? -5.325 -7.601 -0.711 1.00 95.00 187 VAL A C 1
ATOM 1535 O O . VAL A 1 187 ? -4.506 -6.897 -0.116 1.00 95.00 187 VAL A O 1
ATOM 1538 N N . PRO A 1 188 ? -6.586 -7.180 -0.915 1.00 92.38 188 PRO A N 1
ATOM 1539 C CA . PRO A 1 188 ? -7.103 -5.974 -0.283 1.00 92.38 188 PRO A CA 1
ATOM 1540 C C . PRO A 1 188 ? -6.911 -6.033 1.229 1.00 92.38 188 PRO A C 1
ATOM 1542 O O . PRO A 1 188 ? -7.267 -7.028 1.860 1.00 92.38 188 PRO A O 1
ATOM 1545 N N . VAL A 1 189 ? -6.376 -4.964 1.808 1.00 88.31 189 VAL A N 1
ATOM 1546 C CA . VAL A 1 189 ? -6.406 -4.799 3.262 1.00 88.31 189 VAL A CA 1
ATOM 1547 C C . VAL A 1 189 ? -7.844 -4.437 3.600 1.00 88.31 189 VAL A C 1
ATOM 1549 O O . VAL A 1 189 ? -8.383 -3.492 3.016 1.00 88.31 189 VAL A O 1
ATOM 1552 N N . GLU A 1 190 ? -8.489 -5.195 4.494 1.00 72.38 190 GLU A N 1
ATOM 1553 C CA . GLU A 1 190 ? -9.759 -4.740 5.061 1.00 72.38 190 GLU A CA 1
ATOM 1554 C C . GLU A 1 190 ? -9.522 -3.328 5.589 1.00 72.38 190 GLU A C 1
ATOM 1556 O O . GLU A 1 190 ? -8.568 -3.141 6.350 1.00 72.38 190 GLU A O 1
ATOM 1561 N N . PRO A 1 191 ? -10.304 -2.323 5.150 1.00 56.94 191 PRO A N 1
ATOM 1562 C CA . PRO A 1 191 ? -10.082 -0.968 5.607 1.00 56.94 191 PRO A CA 1
ATOM 1563 C C . PRO A 1 191 ? -10.078 -1.016 7.128 1.00 56.94 191 PRO A C 1
ATOM 1565 O O . PRO A 1 191 ? -11.053 -1.479 7.728 1.00 56.94 191 PRO A O 1
ATOM 1568 N N . GLU A 1 192 ? -8.973 -0.577 7.744 1.00 49.28 192 GLU A N 1
ATOM 1569 C CA . GLU A 1 192 ? -8.996 -0.315 9.175 1.00 49.28 192 GLU A CA 1
ATOM 1570 C C . GLU A 1 192 ? -10.241 0.536 9.408 1.00 49.28 192 GLU A C 1
ATOM 1572 O O . GLU A 1 192 ? -10.407 1.533 8.693 1.00 49.28 192 GLU A O 1
ATOM 1577 N N . PRO A 1 193 ? -11.160 0.111 10.293 1.00 47.25 193 PRO A N 1
ATOM 1578 C CA . PRO A 1 193 ? -12.443 0.766 10.437 1.00 47.25 193 PRO A CA 1
ATOM 1579 C C . PRO A 1 193 ? -12.167 2.238 10.692 1.00 47.25 193 PRO A C 1
ATOM 1581 O O . PRO A 1 193 ? -11.624 2.601 11.736 1.00 47.25 193 PRO A O 1
ATOM 1584 N N . SER A 1 194 ? -12.457 3.071 9.690 1.00 43.00 194 SER A N 1
ATOM 1585 C CA . SER A 1 194 ? -12.076 4.471 9.734 1.00 43.00 194 SER A CA 1
ATOM 1586 C C . SER A 1 194 ? -12.765 5.059 10.951 1.00 43.00 194 SER A C 1
ATOM 1588 O O . SER A 1 194 ? -13.989 4.991 11.052 1.00 43.00 194 SER A O 1
ATOM 1590 N N . VAL A 1 195 ? -12.010 5.591 11.905 1.00 45.16 195 VAL A N 1
ATOM 1591 C CA . VAL A 1 195 ? -12.606 6.292 13.040 1.00 45.16 195 VAL A CA 1
ATOM 1592 C C . VAL A 1 195 ? -13.223 7.567 12.471 1.00 45.16 195 VAL A C 1
ATOM 1594 O O . VAL A 1 195 ? -12.532 8.560 12.258 1.00 45.16 195 VAL A O 1
ATOM 1597 N N . ALA A 1 196 ? -14.509 7.524 12.123 1.00 43.56 196 ALA A N 1
ATOM 1598 C CA . ALA A 1 196 ? -15.216 8.711 11.679 1.00 43.56 196 ALA A CA 1
ATOM 1599 C C . ALA A 1 196 ? -15.285 9.704 12.837 1.00 43.56 196 ALA A C 1
ATOM 1601 O O . ALA A 1 196 ? -15.825 9.398 13.900 1.00 43.56 196 ALA A O 1
ATOM 1602 N N . SER A 1 197 ? -14.799 10.919 12.596 1.00 41.62 197 SER A N 1
ATOM 1603 C CA . SER A 1 197 ? -14.938 12.096 13.460 1.00 41.62 197 SER A CA 1
ATOM 1604 C C . SER A 1 197 ? -16.367 12.663 13.433 1.00 41.62 197 SER A C 1
ATOM 1606 O O . SER A 1 197 ? -16.587 13.870 13.328 1.00 41.62 197 SER A O 1
ATOM 1608 N N . GLY A 1 198 ? -17.370 11.786 13.494 1.00 42.81 198 GLY A N 1
ATOM 1609 C CA . GLY A 1 198 ? -18.754 12.197 13.685 1.00 42.81 198 GLY A CA 1
ATOM 1610 C C . GLY A 1 198 ? -18.981 12.614 15.136 1.00 42.81 198 GLY A C 1
ATOM 1611 O O . GLY A 1 198 ? -18.450 12.007 16.064 1.00 42.81 198 GLY A O 1
ATOM 1612 N N . ARG A 1 199 ? -19.787 13.659 15.343 1.00 40.53 199 ARG A N 1
ATOM 1613 C CA . ARG A 1 199 ? -20.291 14.025 16.670 1.00 40.53 199 ARG A CA 1
ATOM 1614 C C . ARG A 1 199 ? -21.277 12.954 17.125 1.00 40.53 199 ARG A C 1
ATOM 1616 O O . ARG A 1 199 ? -22.465 13.047 16.828 1.00 40.53 199 ARG A O 1
ATOM 1623 N N . TYR A 1 200 ? -20.787 11.947 17.831 1.00 47.41 200 TYR A N 1
ATOM 1624 C CA . TYR A 1 200 ? -21.640 10.983 18.512 1.00 47.41 200 TYR A CA 1
ATOM 1625 C C . TYR A 1 200 ? -21.704 11.367 19.983 1.00 47.41 200 TYR A C 1
ATOM 1627 O O . TYR A 1 200 ? -20.688 11.437 20.670 1.00 47.41 200 TYR A O 1
ATOM 1635 N N . LEU A 1 201 ? -22.911 11.676 20.446 1.00 51.16 201 LEU A N 1
ATOM 1636 C CA . LEU A 1 201 ? -23.176 11.852 21.865 1.00 51.16 201 LEU A CA 1
ATOM 1637 C C . LEU A 1 201 ? -23.208 10.454 22.495 1.00 51.16 201 LEU A C 1
ATOM 1639 O O . LEU A 1 201 ? -23.847 9.544 21.971 1.00 51.16 201 LEU A O 1
ATOM 1643 N N . PHE A 1 202 ? -22.506 10.254 23.605 1.00 49.22 202 PHE A N 1
ATOM 1644 C CA . PHE A 1 202 ? -22.763 9.110 24.473 1.00 49.22 202 PHE A CA 1
ATOM 1645 C C . PHE A 1 202 ? -23.852 9.531 25.451 1.00 49.22 202 PHE A C 1
ATOM 1647 O O . PHE A 1 202 ? -23.569 10.211 26.432 1.00 49.22 202 PHE A O 1
ATOM 1654 N N . ASP A 1 203 ? -25.098 9.148 25.186 1.00 51.06 203 ASP A N 1
ATOM 1655 C CA . ASP A 1 203 ? -26.203 9.431 26.100 1.00 51.06 203 ASP A CA 1
ATOM 1656 C C . ASP A 1 203 ? -26.733 8.138 26.734 1.00 51.06 203 ASP A C 1
ATOM 1658 O O . ASP A 1 203 ? -26.756 7.077 26.110 1.00 51.06 203 ASP A O 1
ATOM 1662 N N . GLY A 1 204 ? -27.110 8.227 28.009 1.00 51.44 204 GLY A N 1
ATOM 1663 C CA . GLY A 1 204 ? -27.669 7.126 28.793 1.00 51.44 204 GLY A CA 1
ATOM 1664 C C . GLY A 1 204 ? -26.638 6.246 29.509 1.00 51.44 204 GLY A C 1
ATOM 1665 O O . GLY A 1 204 ? -25.931 5.441 28.902 1.00 51.44 204 GLY A O 1
ATOM 1666 N N . CYS A 1 205 ? -26.573 6.368 30.835 1.00 53.97 205 CYS A N 1
ATOM 1667 C CA . CYS A 1 205 ? -26.125 5.298 31.726 1.00 53.97 205 CYS A CA 1
ATOM 1668 C C . CYS A 1 205 ? -27.384 4.666 32.304 1.00 53.97 205 CYS A C 1
ATOM 1670 O O . CYS A 1 205 ? -27.936 5.170 33.279 1.00 53.97 205 CYS A O 1
ATOM 1672 N N . PHE A 1 206 ? -27.873 3.591 31.690 1.00 59.34 206 PHE A N 1
ATOM 1673 C CA . PHE A 1 206 ? -29.046 2.910 32.228 1.00 59.34 206 PHE A CA 1
ATOM 1674 C C . PHE A 1 206 ? -28.606 1.887 33.264 1.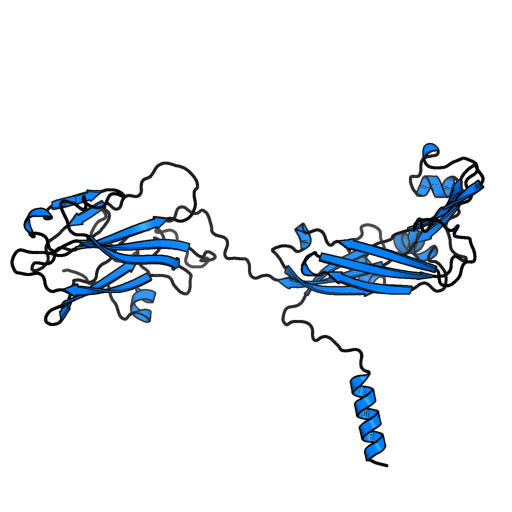00 59.34 206 PHE A C 1
ATOM 1676 O O . PHE A 1 206 ? -27.743 1.045 32.999 1.00 59.34 206 PHE A O 1
ATOM 1683 N N . HIS A 1 207 ? -29.223 1.983 34.437 1.00 59.12 207 HIS A N 1
ATOM 1684 C CA . HIS A 1 207 ? -29.119 0.993 35.489 1.00 59.12 207 HIS A CA 1
ATOM 1685 C C . HIS A 1 207 ? -30.413 0.186 35.534 1.00 59.12 207 HIS A C 1
ATOM 1687 O O . HIS A 1 207 ? -31.493 0.770 35.590 1.00 59.12 207 HIS A O 1
ATOM 1693 N N . ASP A 1 208 ? -30.315 -1.147 35.533 1.00 61.94 208 ASP A N 1
ATOM 1694 C CA . ASP A 1 208 ? -31.431 -1.951 36.052 1.00 61.94 208 ASP A CA 1
ATOM 1695 C C . ASP A 1 208 ? -31.615 -1.591 37.535 1.00 61.94 208 ASP A C 1
ATOM 1697 O O . ASP A 1 208 ? -30.621 -1.337 38.234 1.00 61.94 208 ASP A O 1
ATOM 1701 N N . ILE A 1 209 ? -32.866 -1.573 38.006 1.00 67.88 209 ILE A N 1
ATOM 1702 C CA . ILE A 1 209 ? -33.182 -1.355 39.422 1.00 67.88 209 ILE A CA 1
ATOM 1703 C C . ILE A 1 209 ? -32.352 -2.370 40.213 1.00 67.88 209 ILE A C 1
ATOM 1705 O O . ILE A 1 209 ? -32.478 -3.570 39.944 1.00 67.88 209 ILE A O 1
ATOM 1709 N N . PRO A 1 210 ? -31.487 -1.932 41.149 1.00 72.12 210 PRO A N 1
ATOM 1710 C CA . PRO A 1 210 ? -30.683 -2.860 41.919 1.00 72.12 210 PRO A CA 1
ATOM 1711 C C . PRO A 1 210 ? -31.558 -3.929 42.574 1.00 72.12 210 PRO A C 1
ATOM 1713 O O . PRO A 1 210 ? -32.512 -3.618 43.285 1.00 72.12 210 PRO A O 1
ATOM 1716 N N . LYS A 1 211 ? -31.239 -5.196 42.315 1.00 76.38 211 LYS A N 1
ATOM 1717 C CA . LYS A 1 211 ? -31.949 -6.349 42.872 1.00 76.38 211 LYS A CA 1
ATOM 1718 C C . LYS A 1 211 ? -31.213 -6.830 44.106 1.00 76.38 211 LYS A C 1
ATOM 1720 O O . LYS A 1 211 ? -30.008 -7.078 44.042 1.00 76.38 211 LYS A O 1
ATOM 1725 N N . GLU A 1 212 ? -31.941 -6.953 45.204 1.00 80.50 212 GLU A N 1
ATOM 1726 C CA . GLU A 1 212 ? -31.430 -7.546 46.431 1.00 80.50 212 GLU A CA 1
ATOM 1727 C C . GLU A 1 212 ? -31.262 -9.061 46.244 1.00 80.50 212 GLU A C 1
ATOM 1729 O O . GLU A 1 212 ? -32.184 -9.770 45.841 1.00 80.50 212 GLU A O 1
ATOM 1734 N N . GLU A 1 213 ? -30.060 -9.558 46.516 1.00 83.69 213 GLU A N 1
ATOM 1735 C CA . GLU A 1 213 ? -29.659 -10.960 46.405 1.00 83.69 213 GLU A CA 1
ATOM 1736 C C . GLU A 1 213 ? -28.963 -11.372 47.716 1.00 83.69 213 GLU A C 1
ATOM 1738 O O . GLU A 1 213 ? -27.748 -11.581 47.780 1.00 83.69 213 GLU A O 1
ATOM 1743 N N . GLY A 1 214 ? -29.737 -11.451 48.803 1.00 86.00 214 GLY A N 1
ATOM 1744 C CA . GLY A 1 214 ? -29.211 -11.729 50.142 1.00 86.00 214 GLY A CA 1
ATOM 1745 C C . GLY A 1 214 ? -28.473 -10.520 50.718 1.00 86.00 214 GLY A C 1
ATOM 1746 O O . GLY A 1 214 ? -29.068 -9.474 50.921 1.00 86.00 214 GLY A O 1
ATOM 1747 N N . ASN A 1 215 ? -27.170 -10.646 50.987 1.00 85.19 215 ASN A N 1
ATOM 1748 C CA . ASN A 1 215 ? -26.348 -9.559 51.543 1.00 85.19 215 ASN A CA 1
ATOM 1749 C C . ASN A 1 215 ? -25.660 -8.690 50.475 1.00 85.19 215 ASN A C 1
ATOM 1751 O O . ASN A 1 215 ? -24.629 -8.055 50.734 1.00 85.19 215 ASN A O 1
ATOM 1755 N N . LYS A 1 216 ? -26.175 -8.730 49.247 1.00 86.12 216 LYS A N 1
ATOM 1756 C CA . LYS A 1 216 ? -25.627 -8.021 48.097 1.00 86.12 216 LYS A CA 1
ATOM 1757 C C . LYS A 1 216 ? -26.753 -7.448 47.263 1.00 86.12 216 LYS A C 1
ATOM 1759 O O . LYS A 1 216 ? -27.843 -8.005 47.206 1.00 86.12 216 LYS A O 1
ATOM 1764 N N . TYR A 1 217 ? -26.425 -6.393 46.541 1.00 81.88 217 TYR A N 1
ATOM 1765 C CA . TYR A 1 217 ? -27.233 -5.873 45.460 1.00 81.88 217 TYR A CA 1
ATOM 1766 C C . TYR A 1 217 ? -26.526 -6.070 44.135 1.00 81.88 217 TYR A C 1
ATOM 1768 O O . TYR A 1 217 ? -25.316 -5.874 44.005 1.00 81.88 217 TYR A O 1
ATOM 1776 N N . THR A 1 218 ? -27.316 -6.424 43.139 1.00 82.19 218 THR A N 1
ATOM 1777 C CA . THR A 1 218 ? -26.886 -6.601 41.763 1.00 82.19 218 THR A CA 1
ATOM 1778 C C . THR A 1 218 ? -27.526 -5.515 40.908 1.00 82.19 218 THR A C 1
ATOM 1780 O O . THR A 1 218 ? -28.735 -5.316 40.969 1.00 82.19 218 THR A O 1
ATOM 1783 N N . THR A 1 219 ? -26.750 -4.862 40.048 1.00 82.44 219 THR A N 1
ATOM 1784 C CA . THR A 1 219 ? -27.275 -3.978 38.994 1.00 82.44 219 THR A CA 1
ATOM 1785 C C . THR A 1 219 ? -26.476 -4.164 37.707 1.00 82.44 219 THR A C 1
ATOM 1787 O O . THR A 1 219 ? -25.352 -4.672 37.724 1.00 82.44 219 THR A O 1
ATOM 1790 N N . TYR A 1 220 ? -27.054 -3.774 36.579 1.00 82.62 220 TYR A N 1
ATOM 1791 C CA . TYR A 1 220 ? -26.379 -3.751 35.287 1.00 82.62 220 TYR A CA 1
ATOM 1792 C C . TYR A 1 220 ? -26.121 -2.308 34.897 1.00 82.62 220 TYR A C 1
ATOM 1794 O O . TYR A 1 220 ? -27.030 -1.497 34.993 1.00 82.62 220 TYR A O 1
ATOM 1802 N N . VAL A 1 221 ? -24.913 -2.003 34.431 1.00 81.25 221 VAL A N 1
ATOM 1803 C CA . VAL A 1 221 ? -24.633 -0.750 33.725 1.00 81.25 221 VAL A CA 1
ATOM 1804 C C . VAL A 1 221 ? -24.706 -1.033 32.237 1.00 81.25 221 VAL A C 1
ATOM 1806 O O . VAL A 1 221 ? -24.045 -1.957 31.753 1.00 81.25 221 VAL A O 1
ATOM 1809 N N . ILE A 1 222 ? -25.488 -0.227 31.530 1.00 81.56 222 ILE A N 1
ATOM 1810 C CA . ILE A 1 222 ? -25.648 -0.287 30.080 1.00 81.56 222 ILE A CA 1
ATOM 1811 C C . ILE A 1 222 ? -25.130 1.022 29.482 1.00 81.56 222 ILE A C 1
ATOM 1813 O O . ILE A 1 222 ? -25.545 2.106 29.898 1.00 81.56 222 ILE A O 1
ATOM 1817 N N . ARG A 1 223 ? -24.240 0.911 28.492 1.00 79.56 223 ARG A N 1
ATOM 1818 C CA . ARG A 1 223 ? -23.781 2.015 27.640 1.00 79.56 223 ARG A CA 1
ATOM 1819 C C . ARG A 1 223 ? -23.913 1.634 26.172 1.00 79.56 223 ARG A C 1
ATOM 1821 O O . ARG A 1 223 ? -23.584 0.512 25.797 1.00 79.56 223 ARG A O 1
ATOM 1828 N N . ALA A 1 224 ? -24.342 2.572 25.344 1.00 77.81 224 ALA A N 1
ATOM 1829 C CA . A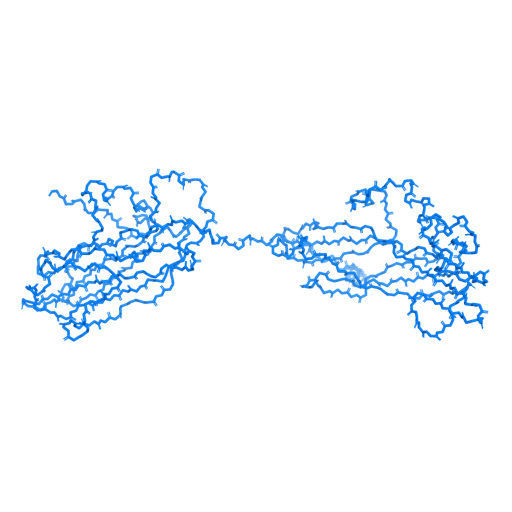LA A 1 224 ? -24.347 2.451 23.891 1.00 77.81 224 ALA A CA 1
ATOM 1830 C C . ALA A 1 224 ? -24.071 3.836 23.278 1.00 77.81 224 ALA A C 1
ATOM 1832 O O . ALA A 1 224 ? -24.329 4.844 23.940 1.00 77.81 224 ALA A O 1
ATOM 1833 N N . PRO A 1 225 ? -23.528 3.919 22.054 1.00 70.94 225 PRO A N 1
ATOM 1834 C CA . PRO A 1 225 ? -23.461 5.182 21.329 1.00 70.94 225 PRO A CA 1
ATOM 1835 C C . PRO A 1 225 ? -24.884 5.676 21.025 1.00 70.94 225 PRO A C 1
ATOM 1837 O O . PRO A 1 225 ? -25.723 4.888 20.582 1.00 70.94 225 PRO A O 1
ATOM 1840 N N . MET A 1 226 ? -25.163 6.969 21.239 1.00 64.25 226 MET A N 1
ATOM 1841 C CA . MET A 1 226 ? -26.450 7.547 20.854 1.00 64.25 226 MET A CA 1
ATOM 1842 C C . MET A 1 226 ? -26.479 7.674 19.333 1.00 64.25 226 MET A C 1
ATOM 1844 O O . MET A 1 226 ? -25.830 8.538 18.739 1.00 64.25 226 MET A O 1
ATOM 1848 N N . ILE A 1 227 ? -27.254 6.809 18.693 1.00 56.34 227 ILE A N 1
ATOM 1849 C CA . ILE A 1 227 ? -27.696 7.039 17.326 1.00 56.34 227 ILE A CA 1
ATOM 1850 C C . ILE A 1 227 ? -28.863 8.010 17.491 1.00 56.34 227 ILE A C 1
ATOM 1852 O O . ILE A 1 227 ? -29.899 7.637 18.033 1.00 56.34 227 ILE A O 1
ATOM 1856 N N . GLY A 1 228 ? -28.693 9.286 17.136 1.00 52.75 228 GLY A N 1
ATOM 1857 C CA . GLY A 1 228 ? -29.837 10.203 17.100 1.00 52.75 228 GLY A CA 1
ATOM 1858 C C . GLY A 1 228 ? -30.959 9.647 16.200 1.00 52.75 228 GLY A C 1
ATOM 1859 O O . GLY A 1 228 ? -30.766 8.633 15.534 1.00 52.75 228 GLY A O 1
ATOM 1860 N N . PRO A 1 229 ? -32.107 10.330 16.059 1.00 47.88 229 PRO A N 1
ATOM 1861 C CA . PRO A 1 229 ? -33.190 9.916 15.150 1.00 47.88 229 PRO A CA 1
ATOM 1862 C C . PRO A 1 229 ? -32.790 9.882 13.657 1.00 47.88 229 PRO A C 1
ATOM 1864 O O . PRO A 1 229 ? -33.639 9.728 12.783 1.00 47.88 229 PRO A O 1
ATOM 1867 N N . ILE A 1 230 ? -31.503 10.049 13.348 1.00 46.75 230 ILE A N 1
ATOM 1868 C CA . ILE A 1 230 ? -30.938 9.869 12.024 1.00 46.75 230 ILE A CA 1
ATOM 1869 C C . ILE A 1 230 ? -30.946 8.360 11.740 1.00 46.75 230 ILE A C 1
ATOM 1871 O O . ILE A 1 230 ? -30.312 7.602 12.475 1.00 46.75 230 ILE A O 1
ATOM 1875 N N . PRO A 1 231 ? -31.657 7.904 10.698 1.00 40.72 231 PRO A N 1
ATOM 1876 C CA . PRO A 1 231 ? -31.732 6.498 10.345 1.00 40.72 231 PRO A CA 1
ATOM 1877 C C . PRO A 1 231 ? -30.368 6.043 9.826 1.00 40.72 231 PRO A C 1
ATOM 1879 O O . PRO A 1 231 ? -30.086 6.103 8.635 1.00 40.72 231 PRO A O 1
ATOM 1882 N N . VAL A 1 232 ? -29.503 5.581 10.725 1.00 47.91 232 VAL A N 1
ATOM 1883 C CA . VAL A 1 232 ? -28.263 4.882 10.370 1.00 47.91 232 VAL A CA 1
ATOM 1884 C C . VAL A 1 232 ? -28.540 3.377 10.388 1.00 47.91 232 VAL A C 1
ATOM 1886 O O . VAL A 1 232 ? -27.893 2.612 11.098 1.00 47.91 232 VAL A O 1
ATOM 1889 N N . ALA A 1 233 ? -29.593 2.958 9.684 1.00 43.91 233 ALA A N 1
ATOM 1890 C CA . ALA A 1 233 ? -30.022 1.561 9.670 1.00 43.91 233 ALA A CA 1
ATOM 1891 C C . ALA A 1 233 ? -29.140 0.693 8.758 1.00 43.91 233 ALA A C 1
ATOM 1893 O O . ALA A 1 233 ? -28.952 -0.486 9.050 1.00 43.91 233 ALA A O 1
ATOM 1894 N N . ASP A 1 234 ? -28.511 1.275 7.731 1.00 46.66 234 ASP A N 1
ATOM 1895 C CA . ASP A 1 234 ? -27.828 0.470 6.710 1.00 46.66 234 ASP A CA 1
ATOM 1896 C C . ASP A 1 234 ? -26.304 0.649 6.660 1.00 46.66 234 ASP A C 1
ATOM 1898 O O . ASP A 1 234 ? -25.598 -0.247 6.195 1.00 46.66 234 ASP A O 1
ATOM 1902 N N . GLU A 1 235 ? -25.756 1.709 7.260 1.00 48.47 235 GLU A N 1
ATOM 1903 C CA . GLU A 1 235 ? -24.315 1.977 7.254 1.00 48.47 235 GLU A CA 1
ATOM 1904 C C . GLU A 1 235 ? -23.795 2.249 8.677 1.00 48.47 235 GLU A C 1
ATOM 1906 O O . GLU A 1 235 ? -23.619 3.387 9.095 1.00 48.47 235 GLU A O 1
ATOM 1911 N N . TRP A 1 236 ? -23.469 1.185 9.420 1.00 54.09 236 TRP A N 1
ATOM 1912 C CA . TRP A 1 236 ? -22.519 1.229 10.548 1.00 54.09 236 TRP A CA 1
ATOM 1913 C C . TRP A 1 236 ? -21.105 0.846 10.045 1.00 54.09 236 TRP A C 1
ATOM 1915 O O . TRP A 1 236 ? -20.655 -0.268 10.322 1.00 54.09 236 TRP A O 1
ATOM 1925 N N . PRO A 1 237 ? -20.376 1.687 9.282 1.00 53.09 237 PRO A N 1
ATOM 1926 C CA . PRO A 1 237 ? -19.025 1.346 8.833 1.00 53.09 237 PRO A CA 1
ATOM 1927 C C . PRO A 1 237 ? -17.942 1.657 9.885 1.00 53.09 237 PRO A C 1
ATOM 1929 O O . PRO A 1 237 ? -16.758 1.533 9.589 1.00 53.09 237 PRO A O 1
ATOM 1932 N N . TYR A 1 238 ? -18.309 2.067 11.107 1.00 62.72 238 TYR A N 1
ATOM 1933 C CA . TYR A 1 238 ? -17.371 2.655 12.068 1.00 62.72 238 TYR A CA 1
ATOM 1934 C C . TYR A 1 238 ? -17.269 1.864 13.380 1.00 62.72 238 TYR A C 1
ATOM 1936 O O . TYR A 1 238 ? -18.271 1.396 13.927 1.00 62.72 238 TYR A O 1
ATOM 1944 N N . VAL A 1 239 ? -16.040 1.740 13.897 1.00 69.75 239 VAL A N 1
ATOM 1945 C CA . VAL A 1 239 ? -15.754 1.253 15.254 1.00 69.75 239 VAL A CA 1
ATOM 1946 C C . VAL A 1 239 ? -15.650 2.457 16.182 1.00 69.75 239 VAL A C 1
ATOM 1948 O O . VAL A 1 239 ? -14.747 3.280 16.038 1.00 69.75 239 VAL A O 1
ATOM 1951 N N . TYR A 1 240 ? -16.551 2.548 17.157 1.00 72.25 240 TYR A N 1
ATOM 1952 C CA . TYR A 1 240 ? -16.507 3.601 18.171 1.00 72.25 240 TYR A CA 1
ATOM 1953 C C . TYR A 1 240 ? -15.750 3.124 19.389 1.00 72.25 240 TYR A C 1
ATOM 1955 O O . TYR A 1 240 ? -16.076 2.077 19.937 1.00 72.25 240 TYR A O 1
ATOM 1963 N N . LYS A 1 241 ? -14.781 3.907 19.852 1.00 75.50 241 LYS A N 1
ATOM 1964 C CA . LYS A 1 241 ? -14.018 3.608 21.062 1.00 75.50 241 LYS A CA 1
ATOM 1965 C C . LYS A 1 241 ? -14.295 4.657 22.127 1.00 75.50 241 LYS A C 1
ATOM 1967 O O . LYS A 1 241 ? -14.190 5.850 21.858 1.00 75.50 241 LYS A O 1
ATOM 1972 N N . ALA A 1 242 ? -14.623 4.211 23.331 1.00 75.56 242 ALA A N 1
ATOM 1973 C CA . ALA A 1 242 ? -14.731 5.070 24.504 1.00 75.56 242 ALA A CA 1
ATOM 1974 C C . ALA A 1 242 ? -14.037 4.409 25.687 1.00 75.56 242 ALA A C 1
ATOM 1976 O O . ALA A 1 242 ? -14.182 3.203 25.900 1.00 75.56 242 ALA A O 1
ATOM 1977 N N . ARG A 1 243 ? -13.310 5.189 26.486 1.00 80.62 243 ARG A N 1
ATOM 1978 C CA . ARG A 1 243 ? -12.805 4.698 27.766 1.00 80.62 243 ARG A CA 1
ATOM 1979 C C . ARG A 1 243 ? -13.893 4.882 28.810 1.00 80.62 243 ARG A C 1
ATOM 1981 O O . ARG A 1 243 ? -14.259 6.006 29.129 1.00 80.62 243 ARG A O 1
ATOM 1988 N N . LEU A 1 244 ? -14.421 3.777 29.326 1.00 82.50 244 LEU A N 1
ATOM 1989 C CA . LEU A 1 244 ? -15.434 3.799 30.375 1.00 82.50 244 LEU A CA 1
ATOM 1990 C C . LEU A 1 244 ? -14.771 3.564 31.728 1.00 82.50 244 LEU A C 1
ATOM 1992 O O . LEU A 1 244 ? -14.074 2.563 31.924 1.00 82.50 244 LEU A O 1
ATOM 1996 N N . ARG A 1 245 ? -15.053 4.452 32.678 1.00 82.50 245 ARG A N 1
ATOM 1997 C CA . ARG A 1 245 ? -14.709 4.309 34.090 1.00 82.50 245 ARG A CA 1
ATOM 1998 C C . ARG A 1 245 ? -15.975 4.191 34.919 1.00 82.50 245 ARG A C 1
ATOM 2000 O O . ARG A 1 245 ? -16.881 5.004 34.803 1.00 82.50 245 ARG A O 1
ATOM 2007 N N . VAL A 1 246 ? -16.042 3.180 35.772 1.00 83.44 246 VAL A N 1
ATOM 2008 C CA . VAL A 1 246 ? -17.163 2.963 36.690 1.00 83.44 246 VAL A CA 1
ATOM 2009 C C . VAL A 1 246 ? -16.638 3.023 38.111 1.00 83.44 246 VAL A C 1
ATOM 2011 O O . VAL A 1 246 ? -15.690 2.317 38.454 1.00 83.44 246 VAL A O 1
ATOM 2014 N N . TYR A 1 247 ? -17.272 3.836 38.941 1.00 83.06 247 TYR A N 1
ATOM 2015 C CA . TYR A 1 247 ? -16.938 4.053 40.338 1.00 83.06 247 TYR A CA 1
ATOM 2016 C C . TYR A 1 247 ? -18.089 3.581 41.223 1.00 83.06 247 TYR A C 1
ATOM 2018 O O . TYR A 1 247 ? -19.248 3.847 40.932 1.00 83.06 247 TYR A O 1
ATOM 2026 N N . LEU A 1 248 ? -17.766 2.923 42.330 1.00 85.06 248 LEU A N 1
ATOM 2027 C CA . LEU A 1 248 ? -18.655 2.780 43.474 1.00 85.06 248 LEU A CA 1
ATOM 2028 C C . LEU A 1 248 ? -18.366 3.927 44.435 1.00 85.06 248 LEU A C 1
ATOM 2030 O O . LEU A 1 248 ? -17.230 4.079 44.888 1.00 85.06 248 LEU A O 1
ATOM 2034 N N . ILE A 1 249 ? -19.386 4.712 44.738 1.00 83.00 249 ILE A N 1
ATOM 2035 C CA . ILE A 1 249 ? -19.363 5.774 45.733 1.00 83.00 249 ILE A CA 1
ATOM 2036 C C . ILE A 1 249 ? -20.109 5.258 46.965 1.00 83.00 249 ILE A C 1
ATOM 2038 O O . ILE A 1 249 ? -21.230 4.769 46.837 1.00 83.00 249 ILE A O 1
ATOM 2042 N N . GLY A 1 250 ? -19.488 5.343 48.140 1.00 82.38 250 GLY A N 1
ATOM 2043 C CA . GLY A 1 250 ? -20.066 4.930 49.421 1.00 82.38 250 GLY A CA 1
ATOM 2044 C C . GLY A 1 250 ? -19.270 3.864 50.188 1.00 82.38 250 GLY A C 1
ATOM 2045 O O . GLY A 1 250 ? -18.237 3.390 49.707 1.00 82.38 250 GLY A O 1
ATOM 2046 N N . PRO A 1 251 ? -19.736 3.486 51.393 1.00 85.50 251 PRO A N 1
ATOM 2047 C CA . PRO A 1 251 ? -21.008 3.908 51.984 1.00 85.50 251 PRO A CA 1
ATOM 2048 C C . PRO A 1 251 ? -20.985 5.381 52.417 1.00 85.50 251 PRO A C 1
ATOM 2050 O O . PRO A 1 251 ? -19.942 5.905 52.809 1.00 85.50 251 PRO A O 1
ATOM 2053 N N . TYR A 1 252 ? -22.127 6.056 52.337 1.00 80.88 252 TYR A N 1
ATOM 2054 C CA . TYR A 1 252 ? -22.335 7.406 52.878 1.00 80.88 252 TYR A CA 1
ATOM 2055 C C . TYR A 1 252 ? -23.766 7.541 53.427 1.00 80.88 252 TYR A C 1
ATOM 2057 O O . TYR A 1 252 ? -24.635 6.796 52.974 1.00 80.88 252 TYR A O 1
ATOM 2065 N N . PRO A 1 253 ? -24.041 8.463 54.371 1.00 83.69 253 PRO A N 1
ATOM 2066 C CA . PRO A 1 253 ? -25.398 8.691 54.871 1.00 83.69 253 PRO A CA 1
ATOM 2067 C C . PRO A 1 253 ? -26.347 9.112 53.741 1.00 83.69 253 PRO A C 1
ATOM 2069 O O . PRO A 1 253 ? -26.026 10.032 52.980 1.00 83.69 253 PRO A O 1
ATOM 2072 N N . ALA A 1 254 ? -27.482 8.427 53.595 1.00 75.75 254 ALA A N 1
ATOM 2073 C CA . ALA A 1 254 ? -28.363 8.548 52.429 1.00 75.75 254 ALA A CA 1
ATOM 2074 C C . ALA A 1 254 ? -28.866 9.987 52.200 1.00 75.75 254 ALA A C 1
ATOM 2076 O O . ALA A 1 254 ? -28.988 10.442 51.060 1.00 75.75 254 ALA A O 1
ATOM 2077 N N . GLU A 1 255 ? -29.089 10.734 53.277 1.00 77.88 255 GLU A N 1
ATOM 2078 C CA . GLU A 1 255 ? -29.532 12.125 53.265 1.00 77.88 255 GLU A CA 1
ATOM 2079 C C . GLU A 1 255 ? -28.524 13.093 52.631 1.00 77.88 255 GLU A C 1
ATOM 2081 O O . GLU A 1 255 ? -28.933 14.133 52.120 1.00 77.88 255 GLU A O 1
ATOM 2086 N N . LYS A 1 256 ? -27.225 12.758 52.606 1.00 74.62 256 LYS A N 1
ATOM 2087 C CA . LYS A 1 256 ? -26.180 13.647 52.064 1.00 74.62 256 LYS A CA 1
ATOM 2088 C C . LYS A 1 256 ? -26.157 13.731 50.542 1.00 74.62 256 LYS A C 1
ATOM 2090 O O . LYS A 1 256 ? -25.586 14.668 50.000 1.00 74.62 256 LYS A O 1
ATOM 2095 N N . MET A 1 257 ? -26.734 12.747 49.857 1.00 67.12 257 MET A N 1
ATOM 2096 C CA . MET A 1 257 ? -26.728 12.667 48.391 1.00 67.12 257 MET A CA 1
ATOM 2097 C C . MET A 1 257 ? -28.117 12.877 47.780 1.00 67.12 257 MET A C 1
ATOM 2099 O O . MET A 1 257 ? -28.242 12.961 46.559 1.00 67.12 257 MET A O 1
ATOM 2103 N N . MET A 1 258 ? -29.170 13.005 48.597 1.00 65.94 258 MET A N 1
ATOM 2104 C CA . MET A 1 258 ? -30.501 13.333 48.086 1.00 65.94 258 MET A CA 1
ATOM 2105 C C . MET A 1 258 ? -30.514 14.738 47.478 1.00 65.94 258 MET A C 1
ATOM 2107 O O . MET A 1 258 ? -30.209 15.718 48.151 1.00 65.94 258 MET A O 1
ATOM 2111 N N . GLY A 1 259 ? -30.894 14.832 46.202 1.00 59.69 259 GLY A N 1
ATOM 2112 C CA . GLY A 1 259 ? -30.962 16.110 45.487 1.00 59.69 259 GLY A CA 1
ATOM 2113 C C . GLY A 1 259 ? -29.605 16.678 45.064 1.00 59.69 259 GLY A C 1
ATOM 2114 O O . GLY A 1 259 ? -29.569 17.782 44.527 1.00 59.69 259 GLY A O 1
ATOM 2115 N N . VAL A 1 260 ? -28.506 15.940 45.260 1.00 61.75 260 VAL A N 1
ATOM 2116 C CA . VAL A 1 260 ? -27.208 16.312 44.689 1.00 61.75 260 VAL A CA 1
ATOM 2117 C C . VAL A 1 260 ? -27.272 16.100 43.180 1.00 61.75 260 VAL A C 1
ATOM 2119 O O . VAL A 1 260 ? -27.445 14.977 42.699 1.00 61.75 260 VAL A O 1
ATOM 2122 N N . GLU A 1 261 ? -27.144 17.195 42.437 1.00 59.94 261 GLU A N 1
ATOM 2123 C CA . GLU A 1 261 ? -26.918 17.165 40.998 1.00 59.94 261 GLU A CA 1
ATOM 2124 C C . GLU A 1 261 ? -25.410 17.127 40.753 1.00 59.94 261 GLU A C 1
ATOM 2126 O O . GLU A 1 261 ? -24.695 18.095 41.018 1.00 59.94 261 GLU A O 1
ATOM 2131 N N . ILE A 1 262 ? -24.914 15.993 40.262 1.00 59.19 262 ILE A N 1
ATOM 2132 C CA . ILE A 1 262 ? -23.536 15.910 39.777 1.00 59.19 262 ILE A CA 1
ATOM 2133 C C . ILE A 1 262 ? -23.604 16.342 38.318 1.00 59.19 262 ILE A C 1
ATOM 2135 O O . ILE A 1 262 ? -24.081 15.584 37.479 1.00 59.19 262 ILE A O 1
ATOM 2139 N N . SER A 1 263 ? -23.206 17.582 38.043 1.00 53.81 263 SER A N 1
ATOM 2140 C CA . SER A 1 263 ? -23.052 18.105 36.686 1.00 53.81 263 SER A CA 1
ATOM 2141 C C . SER A 1 263 ? -21.564 18.242 36.390 1.00 53.81 263 SER A C 1
ATOM 2143 O O . SER A 1 263 ? -20.829 18.843 37.171 1.00 53.81 263 SER A O 1
ATOM 2145 N N . GLY A 1 264 ? -21.092 17.668 35.283 1.00 52.69 264 GLY A N 1
ATOM 2146 C CA . GLY A 1 264 ? -19.689 17.823 34.892 1.00 52.69 264 GLY A CA 1
ATOM 2147 C C . GLY A 1 264 ? -18.885 16.529 34.811 1.00 52.69 264 GLY A C 1
ATOM 2148 O O . GLY A 1 264 ? -19.403 15.417 34.888 1.00 52.69 264 GLY A O 1
ATOM 2149 N N . VAL A 1 265 ? -17.581 16.720 34.624 1.00 54.28 265 VAL A N 1
ATOM 2150 C CA . VAL A 1 265 ? -16.530 15.687 34.626 1.00 54.28 265 VAL A CA 1
ATOM 2151 C C . VAL A 1 265 ? -16.037 15.370 36.047 1.00 54.28 265 VAL A C 1
ATOM 2153 O O . VAL A 1 265 ? -15.279 14.417 36.239 1.00 54.28 265 VAL A O 1
ATOM 2156 N N . ASP A 1 266 ? -16.459 16.155 37.041 1.00 61.44 266 ASP A N 1
ATOM 2157 C CA . ASP A 1 266 ? -15.897 16.124 38.385 1.00 61.44 266 ASP A CA 1
ATOM 2158 C C . ASP A 1 266 ? -16.676 15.176 39.300 1.00 61.44 266 ASP A C 1
ATOM 2160 O O . ASP A 1 266 ? -17.828 15.400 39.670 1.00 61.44 266 ASP A O 1
ATOM 2164 N N . LEU A 1 267 ? -16.008 14.095 39.702 1.00 65.69 267 LEU A N 1
ATOM 2165 C CA . LEU A 1 267 ? -16.472 13.230 40.782 1.00 65.69 267 LEU A CA 1
ATOM 2166 C C . LEU A 1 267 ? -16.584 14.034 42.091 1.00 65.69 267 LEU A C 1
ATOM 2168 O O . LEU A 1 267 ? -15.699 14.853 42.358 1.00 65.69 267 LEU A O 1
ATOM 2172 N N . PRO A 1 268 ? -17.544 13.715 42.984 1.00 67.25 268 PRO A N 1
ATOM 2173 C CA . PRO A 1 268 ? -17.598 14.295 44.329 1.00 67.25 268 PRO A CA 1
ATOM 2174 C C . PRO A 1 268 ? -16.238 14.191 45.021 1.00 67.25 268 PRO A C 1
ATOM 2176 O O . PRO A 1 268 ? -15.546 13.191 44.825 1.00 67.25 268 PRO A O 1
ATOM 2179 N N . SER A 1 269 ? -15.819 15.180 45.813 1.00 66.44 269 SER A N 1
ATOM 2180 C CA . SER A 1 269 ? -14.478 15.165 46.420 1.00 66.44 269 SER A CA 1
ATOM 2181 C C . SER A 1 269 ? -14.240 13.875 47.232 1.00 66.44 269 SER A C 1
ATOM 2183 O O . SER A 1 269 ? -15.121 13.391 47.943 1.00 66.44 269 SER A O 1
ATOM 2185 N N . SER A 1 270 ? -13.049 13.269 47.117 1.00 62.12 270 SER A N 1
ATOM 2186 C CA . SER A 1 270 ? -12.745 11.995 47.802 1.00 62.12 270 SER A CA 1
ATOM 2187 C C . SER A 1 270 ? -12.739 12.101 49.327 1.00 62.12 270 SER A C 1
ATOM 2189 O O . SER A 1 270 ? -12.803 11.076 49.995 1.00 62.12 270 SER A O 1
ATOM 2191 N N . GLY A 1 271 ? -12.642 13.319 49.870 1.00 68.44 271 GLY A N 1
ATOM 2192 C CA . GLY A 1 271 ? -12.718 13.563 51.310 1.00 68.44 271 GLY A CA 1
ATOM 2193 C C . GLY A 1 271 ? -14.134 13.445 51.875 1.00 68.44 271 GLY A C 1
ATOM 2194 O O . GLY A 1 271 ? -14.283 13.154 53.056 1.00 68.44 271 GLY A O 1
ATOM 2195 N N . GLU A 1 272 ? -15.163 13.640 51.047 1.00 74.00 272 GLU A N 1
ATOM 2196 C CA . GLU A 1 272 ? -16.564 13.626 51.483 1.00 74.00 272 GLU A CA 1
ATOM 2197 C C . GLU A 1 272 ? -17.256 12.287 51.198 1.00 74.00 272 GLU A C 1
ATOM 2199 O O . GLU A 1 272 ? -18.089 11.835 51.985 1.00 74.00 272 GLU A O 1
ATOM 2204 N N . PHE A 1 273 ? -16.860 11.616 50.113 1.00 79.06 273 PHE A N 1
ATOM 2205 C CA . PHE A 1 273 ? -17.449 10.351 49.688 1.00 79.06 273 PHE A CA 1
ATOM 2206 C C . PHE A 1 273 ? -16.358 9.325 49.348 1.00 79.06 273 PHE A C 1
ATOM 2208 O O . PHE A 1 273 ? -15.563 9.566 48.430 1.00 79.06 273 PHE A O 1
ATOM 2215 N N . PRO A 1 274 ? -16.312 8.163 50.033 1.00 82.94 274 PRO A N 1
ATOM 2216 C CA . PRO A 1 274 ? -15.418 7.072 49.662 1.00 82.94 274 PRO A CA 1
ATOM 2217 C C . PRO A 1 274 ? -15.690 6.621 48.224 1.00 82.94 274 PRO A C 1
ATOM 2219 O O . PRO A 1 274 ? -16.844 6.435 47.839 1.00 82.94 274 PRO A O 1
ATOM 2222 N N . LYS A 1 275 ? -14.631 6.441 47.427 1.00 85.69 275 LYS A N 1
ATOM 2223 C CA . LYS A 1 275 ? -14.718 6.071 46.007 1.00 85.69 275 LYS A CA 1
ATOM 2224 C C . LYS A 1 275 ? -13.846 4.860 45.707 1.00 85.69 275 LYS A C 1
ATOM 2226 O O . LYS A 1 275 ? -12.679 4.822 46.092 1.00 85.69 275 LYS A O 1
ATOM 2231 N N . LYS A 1 276 ? -14.388 3.900 44.960 1.00 87.88 276 LYS A N 1
ATOM 2232 C CA . LYS A 1 276 ? -13.672 2.713 44.476 1.00 87.88 276 LYS A CA 1
ATOM 2233 C C . LYS A 1 276 ? -13.901 2.534 42.981 1.00 87.88 276 LYS A C 1
ATOM 2235 O O . LYS A 1 276 ? -15.041 2.453 42.545 1.00 87.88 276 LYS A O 1
ATOM 2240 N N . VAL A 1 277 ? -12.831 2.401 42.202 1.00 89.06 277 VAL A N 1
ATOM 2241 C CA . VAL A 1 277 ? -12.936 2.046 40.778 1.00 89.06 277 VAL A CA 1
ATOM 2242 C C . VAL A 1 277 ? -13.392 0.588 40.659 1.00 89.06 277 VAL A C 1
ATOM 2244 O O . VAL A 1 277 ? -12.748 -0.318 41.188 1.00 89.06 277 VAL A O 1
ATOM 2247 N N . LEU A 1 278 ? -14.517 0.366 39.985 1.00 86.75 278 LEU A N 1
ATOM 2248 C CA . LEU A 1 278 ? -15.049 -0.954 39.638 1.00 86.75 278 LEU A CA 1
ATOM 2249 C C . LEU A 1 278 ? -14.666 -1.381 38.214 1.00 86.75 278 LEU A C 1
ATOM 2251 O O . LEU A 1 278 ? -14.605 -2.576 37.920 1.00 86.75 278 LEU A O 1
ATOM 2255 N N . PHE A 1 279 ? -14.447 -0.418 37.319 1.00 88.88 279 PHE A N 1
ATOM 2256 C CA . PHE A 1 279 ? -14.059 -0.652 35.930 1.00 88.88 279 PHE A CA 1
ATOM 2257 C C . PHE A 1 279 ? -13.300 0.556 35.383 1.00 88.88 279 PHE A C 1
ATOM 2259 O O . PHE A 1 279 ? -13.668 1.682 35.694 1.00 88.88 279 PHE A O 1
ATOM 2266 N N . ASP A 1 280 ? -12.273 0.318 34.573 1.00 89.12 280 ASP A N 1
ATOM 2267 C CA . ASP A 1 280 ? -11.567 1.339 33.795 1.00 89.12 280 ASP A CA 1
ATOM 2268 C C . ASP A 1 280 ? -10.961 0.658 32.565 1.00 89.12 280 ASP A C 1
ATOM 2270 O O . ASP A 1 280 ? -9.983 -0.085 32.677 1.00 89.12 280 ASP A O 1
ATOM 2274 N N . SER A 1 281 ? -11.599 0.808 31.407 1.00 87.00 281 SER A N 1
ATOM 2275 C CA . SER A 1 281 ? -11.110 0.193 30.172 1.00 87.00 281 SER A CA 1
ATOM 2276 C C . SER A 1 281 ? -11.657 0.878 28.927 1.00 87.00 281 SER A C 1
ATOM 2278 O O . SER A 1 281 ? -12.729 1.483 28.960 1.00 87.00 281 SER A O 1
ATOM 2280 N N . GLU A 1 282 ? -10.931 0.744 27.818 1.00 86.88 282 GLU A N 1
ATOM 2281 C CA . GLU A 1 282 ? -11.432 1.091 26.489 1.00 86.88 282 GLU A CA 1
ATOM 2282 C C . GLU A 1 282 ? -12.452 0.045 26.029 1.00 86.88 282 GLU A C 1
ATOM 2284 O O . GLU A 1 282 ? -12.236 -1.164 26.133 1.00 86.88 282 GLU A O 1
ATOM 2289 N N . VAL A 1 283 ? -13.577 0.521 25.513 1.00 85.25 283 VAL A N 1
ATOM 2290 C CA . VAL A 1 283 ? -14.673 -0.288 24.999 1.00 85.25 283 VAL A CA 1
ATOM 2291 C C . VAL A 1 283 ? -14.922 0.098 23.552 1.00 85.25 283 VAL A C 1
ATOM 2293 O O . VAL A 1 283 ? -15.017 1.279 23.230 1.00 85.25 283 VAL A O 1
ATOM 2296 N N . SER A 1 284 ? -15.029 -0.915 22.690 1.00 84.38 284 SER A N 1
ATOM 2297 C CA . SER A 1 284 ? -15.338 -0.752 21.270 1.00 84.38 284 SER A CA 1
ATOM 2298 C C . SER A 1 284 ? -16.792 -1.127 20.975 1.00 84.38 284 SER A C 1
ATOM 2300 O O . SER A 1 284 ? -17.232 -2.233 21.311 1.00 84.38 284 SER A O 1
ATOM 2302 N N . PHE A 1 285 ? -17.519 -0.230 20.317 1.00 81.75 285 PHE A N 1
ATOM 2303 C CA . PHE A 1 285 ? -18.870 -0.449 19.816 1.00 81.75 285 PHE A CA 1
ATOM 2304 C C . PHE A 1 285 ? -18.822 -0.643 18.301 1.00 81.75 285 PHE A C 1
ATOM 2306 O O . PHE A 1 285 ? -18.231 0.161 17.579 1.00 81.75 285 PHE A O 1
ATOM 2313 N N . THR A 1 286 ? -19.427 -1.732 17.831 1.00 82.19 286 THR A N 1
ATOM 2314 C CA . THR A 1 286 ? -19.445 -2.155 16.420 1.00 82.19 286 THR A CA 1
ATOM 2315 C C . THR A 1 286 ? -20.829 -2.680 16.051 1.00 82.19 286 THR A C 1
ATOM 2317 O O . THR A 1 286 ? -21.650 -2.919 16.938 1.00 82.19 286 THR A O 1
ATOM 2320 N N . LYS A 1 287 ? -21.106 -2.933 14.764 1.00 78.31 287 LYS A N 1
ATOM 2321 C CA . LYS A 1 287 ? -22.416 -3.457 14.331 1.00 78.31 287 LYS A CA 1
ATOM 2322 C C . LYS A 1 287 ? -22.785 -4.767 15.046 1.00 78.31 287 LYS A C 1
ATOM 2324 O O . LYS A 1 287 ? -23.957 -5.016 15.318 1.00 78.31 287 LYS A O 1
ATOM 2329 N N . GLN A 1 288 ? -21.782 -5.579 15.381 1.00 83.12 288 GLN A N 1
ATOM 2330 C CA . GLN A 1 288 ? -21.902 -6.841 16.121 1.00 83.12 288 GLN A CA 1
ATOM 2331 C C . GLN A 1 288 ? -21.847 -6.654 17.649 1.00 83.12 288 GLN A C 1
ATOM 2333 O O . GLN A 1 288 ? -22.170 -7.574 18.403 1.00 83.12 288 GLN A O 1
ATOM 2338 N N . ASN A 1 289 ? -21.426 -5.482 18.126 1.00 86.75 289 ASN A N 1
ATOM 2339 C CA . ASN A 1 289 ? -21.334 -5.141 19.540 1.00 86.75 289 ASN A CA 1
ATOM 2340 C C . ASN A 1 289 ? -21.894 -3.738 19.799 1.00 86.75 289 ASN A C 1
ATOM 2342 O O . ASN A 1 289 ? -21.150 -2.796 20.063 1.00 86.75 289 ASN A O 1
ATOM 2346 N N . GLN A 1 290 ? -23.216 -3.606 19.688 1.00 84.88 290 GLN A N 1
ATOM 2347 C CA . GLN A 1 290 ? -23.886 -2.301 19.663 1.00 84.88 290 GLN A CA 1
ATOM 2348 C C . GLN A 1 290 ? -23.999 -1.648 21.046 1.00 84.88 290 GLN A C 1
ATOM 2350 O O . GLN A 1 290 ? -24.161 -0.438 21.145 1.00 84.88 290 GLN A O 1
ATOM 2355 N N . ALA A 1 291 ? -23.893 -2.435 22.118 1.00 86.75 291 ALA A N 1
ATOM 2356 C CA . ALA A 1 291 ? -23.939 -1.956 23.493 1.00 86.75 291 ALA A CA 1
ATOM 2357 C C . ALA A 1 291 ? -22.917 -2.684 24.371 1.00 86.75 291 ALA A C 1
ATOM 2359 O O . ALA A 1 291 ? -22.601 -3.858 24.165 1.00 86.75 291 ALA A O 1
ATOM 2360 N N . TRP A 1 292 ? -22.448 -1.981 25.395 1.00 89.38 292 TRP A N 1
ATOM 2361 C CA . TRP A 1 292 ? -21.668 -2.514 26.497 1.00 89.38 292 TRP A CA 1
ATOM 2362 C C . TRP A 1 292 ? -22.575 -2.675 27.706 1.00 89.38 292 TRP A C 1
ATOM 2364 O O . TRP A 1 292 ? -23.158 -1.709 28.195 1.00 89.38 292 TRP A O 1
ATOM 2374 N N . VAL A 1 293 ? -22.688 -3.908 28.186 1.00 89.19 293 VAL A N 1
ATOM 2375 C CA . VAL A 1 293 ? -23.501 -4.255 29.349 1.00 89.19 293 VAL A CA 1
ATOM 2376 C C . VAL A 1 293 ? -22.619 -4.983 30.344 1.00 89.19 293 VAL A C 1
ATOM 2378 O O . VAL A 1 293 ? -21.975 -5.977 29.995 1.00 89.19 293 VAL A O 1
ATOM 2381 N N . LYS A 1 294 ? -22.591 -4.510 31.591 1.00 89.88 294 LYS A N 1
ATOM 2382 C CA . LYS A 1 294 ? -21.816 -5.153 32.654 1.00 89.88 294 LYS A CA 1
ATOM 2383 C C . LYS A 1 294 ? -22.595 -5.239 33.957 1.00 89.88 294 LYS A C 1
ATOM 2385 O O . LYS A 1 294 ? -23.126 -4.246 34.444 1.00 89.88 294 LYS A O 1
ATOM 2390 N N . LYS A 1 295 ? -22.619 -6.445 34.531 1.00 89.56 295 LYS A N 1
ATOM 2391 C CA . LYS A 1 295 ? -23.158 -6.715 35.866 1.00 89.56 295 LYS A CA 1
ATOM 2392 C C . LYS A 1 295 ? -22.175 -6.209 36.921 1.00 89.56 295 LYS A C 1
ATOM 2394 O O . LYS A 1 295 ? -20.997 -6.571 36.890 1.00 89.56 295 LYS A O 1
ATOM 2399 N N . PHE A 1 296 ? -22.669 -5.433 37.873 1.00 86.25 296 PHE A N 1
ATOM 2400 C CA . PHE A 1 296 ? -21.944 -5.018 39.064 1.00 86.25 296 PHE A CA 1
ATOM 2401 C C . PHE A 1 296 ? -22.659 -5.525 40.309 1.00 86.25 296 PHE A C 1
ATOM 2403 O O . PHE A 1 296 ? -23.887 -5.583 40.365 1.00 86.25 296 PHE A O 1
ATOM 2410 N N . VAL A 1 297 ? -21.860 -5.908 41.299 1.00 85.62 297 VAL A N 1
ATOM 2411 C CA . VAL A 1 297 ? -22.331 -6.409 42.586 1.00 85.62 297 VAL A CA 1
ATOM 2412 C C . VAL A 1 297 ? -21.788 -5.489 43.666 1.00 85.62 297 VAL A C 1
ATOM 2414 O O . VAL A 1 297 ? -20.580 -5.246 43.727 1.00 85.62 297 VAL A O 1
ATOM 2417 N N . MET A 1 298 ? -22.679 -4.982 44.503 1.00 83.75 298 MET A N 1
ATOM 2418 C CA . MET A 1 298 ? -22.371 -4.097 45.620 1.00 83.75 298 MET A CA 1
ATOM 2419 C C . MET A 1 298 ? -22.881 -4.707 46.929 1.00 83.75 298 MET A C 1
ATOM 2421 O O . MET A 1 298 ? -23.792 -5.535 46.902 1.00 83.75 298 MET A O 1
ATOM 2425 N N . PRO A 1 299 ? -22.267 -4.382 48.074 1.00 82.25 299 PRO A N 1
ATOM 2426 C CA . PRO A 1 299 ? -22.778 -4.828 49.365 1.00 82.25 299 PRO A CA 1
ATOM 2427 C C . PRO A 1 299 ? -24.149 -4.204 49.659 1.00 82.25 299 PRO A C 1
ATOM 2429 O O . PRO A 1 299 ? -24.447 -3.103 49.193 1.00 82.25 299 PRO A O 1
ATOM 2432 N N . THR A 1 300 ? -24.968 -4.903 50.446 1.00 81.81 300 THR A N 1
ATOM 2433 C CA . THR A 1 300 ? -26.163 -4.314 51.066 1.00 81.81 300 THR A CA 1
ATOM 2434 C C . THR A 1 300 ? -25.747 -3.137 51.948 1.00 81.81 300 THR A C 1
ATOM 2436 O O . THR A 1 300 ? -24.867 -3.324 52.793 1.00 81.81 300 THR A O 1
ATOM 2439 N N . PRO A 1 301 ? -26.306 -1.929 51.746 1.00 78.06 301 PRO A N 1
ATOM 2440 C CA . PRO A 1 301 ? -26.033 -0.819 52.645 1.00 78.06 301 PRO A CA 1
ATOM 2441 C C . PRO A 1 301 ? -26.570 -1.113 54.045 1.00 78.06 301 PRO A C 1
ATOM 2443 O O . PRO A 1 301 ? -27.615 -1.740 54.200 1.00 78.06 301 PRO A O 1
ATOM 2446 N N . GLU A 1 302 ? -25.842 -0.651 55.058 1.00 82.69 302 GLU A N 1
ATOM 2447 C CA . GLU A 1 302 ? -26.358 -0.582 56.424 1.00 82.69 302 GLU A CA 1
ATOM 2448 C C . GLU A 1 302 ? -27.507 0.434 56.500 1.00 82.69 302 GLU A C 1
ATOM 2450 O O . GLU A 1 302 ? -27.570 1.370 55.697 1.00 82.69 302 GLU A O 1
ATOM 2455 N N . ASP A 1 303 ? -28.400 0.274 57.478 1.00 81.62 303 ASP A N 1
ATOM 2456 C CA . ASP A 1 303 ? -29.525 1.188 57.680 1.00 81.62 303 ASP A CA 1
ATOM 2457 C C . ASP A 1 303 ? -29.048 2.648 57.773 1.00 81.62 303 ASP A C 1
ATOM 2459 O O . ASP A 1 303 ? -28.175 2.997 58.568 1.00 81.62 303 ASP A O 1
ATOM 2463 N N . GLY A 1 304 ? -29.632 3.515 56.940 1.00 79.94 304 GLY A N 1
ATOM 2464 C CA . GLY A 1 304 ? -29.273 4.936 56.856 1.00 79.94 304 GLY A CA 1
ATOM 2465 C C . GLY A 1 304 ? -28.075 5.251 55.953 1.00 79.94 304 GLY A C 1
ATOM 2466 O O . GLY A 1 304 ? -27.804 6.425 55.703 1.00 79.94 304 GLY A O 1
ATOM 2467 N N . PHE A 1 305 ? -27.392 4.244 55.407 1.00 81.88 305 PHE A N 1
ATOM 2468 C CA . PHE A 1 305 ? -26.316 4.420 54.435 1.00 81.88 305 PHE A CA 1
ATOM 2469 C C . PHE A 1 305 ? -26.769 4.069 53.018 1.00 81.88 305 PHE A C 1
ATOM 2471 O O . PHE A 1 305 ? -27.777 3.407 52.799 1.00 81.88 305 PHE A O 1
ATOM 2478 N N . ALA A 1 306 ? -26.004 4.526 52.034 1.00 80.19 306 ALA A N 1
ATOM 2479 C CA . ALA A 1 306 ? -26.250 4.253 50.631 1.00 80.19 306 ALA A CA 1
ATOM 2480 C C . ALA A 1 306 ? -24.949 4.056 49.850 1.00 80.19 306 ALA A C 1
ATOM 2482 O O . ALA A 1 306 ? -23.869 4.510 50.240 1.00 80.19 306 ALA A O 1
ATOM 2483 N N . TYR A 1 307 ? -25.104 3.400 48.703 1.00 79.06 307 TYR A N 1
ATOM 2484 C CA . TYR A 1 307 ? -24.107 3.313 47.648 1.00 79.06 307 TYR A CA 1
ATOM 2485 C C . TYR A 1 307 ? -24.655 3.934 46.368 1.00 79.06 307 TYR A C 1
ATOM 2487 O O . TYR A 1 307 ? -25.864 3.971 46.137 1.00 79.06 307 TYR A O 1
ATOM 2495 N N . THR A 1 308 ? -23.751 4.382 45.507 1.00 77.00 308 THR A N 1
ATOM 2496 C CA . THR A 1 308 ? -24.073 4.848 44.160 1.00 77.00 308 THR A CA 1
ATOM 2497 C C . THR A 1 308 ? -23.020 4.362 43.182 1.00 77.00 308 THR A C 1
ATOM 2499 O O . THR A 1 308 ? -21.829 4.364 43.487 1.00 77.00 308 THR A O 1
ATOM 2502 N N . ILE A 1 309 ? -23.452 3.955 41.990 1.00 77.81 309 ILE A N 1
ATOM 2503 C CA . ILE A 1 309 ? -22.543 3.675 40.882 1.00 77.81 309 ILE A CA 1
ATOM 2504 C C . ILE A 1 309 ? -22.457 4.916 40.007 1.00 77.81 309 ILE A C 1
ATOM 2506 O O . ILE A 1 309 ? -23.463 5.347 39.470 1.00 77.81 309 ILE A O 1
ATOM 2510 N N . PHE A 1 310 ? -21.264 5.465 39.829 1.00 77.06 310 PHE A N 1
ATOM 2511 C CA . PHE A 1 310 ? -21.022 6.570 38.911 1.00 77.06 310 PHE A CA 1
ATOM 2512 C C . PHE A 1 310 ? -20.278 6.062 37.682 1.00 77.06 310 PHE A C 1
ATOM 2514 O O . PHE A 1 310 ? -19.302 5.323 37.809 1.00 77.06 310 PHE A O 1
ATOM 2521 N N . VAL A 1 311 ? -20.718 6.455 36.493 1.00 75.19 311 VAL A N 1
ATOM 2522 C CA . VAL A 1 311 ? -20.102 6.049 35.228 1.00 75.19 311 VAL A CA 1
ATOM 2523 C C . VAL A 1 311 ? -19.598 7.301 34.528 1.00 75.19 311 VAL A C 1
ATOM 2525 O O . VAL A 1 311 ? -20.366 8.223 34.280 1.00 75.19 311 VAL A O 1
ATOM 2528 N N . GLN A 1 312 ? -18.312 7.309 34.212 1.00 74.94 312 GLN A N 1
ATOM 2529 C CA . GLN A 1 312 ? -17.636 8.344 33.450 1.00 74.94 312 GLN A CA 1
ATOM 2530 C C . GLN A 1 312 ? -17.184 7.750 32.121 1.00 74.94 312 GLN A C 1
ATOM 2532 O O . GLN A 1 312 ? -16.624 6.655 32.078 1.00 74.94 312 GLN A O 1
ATOM 2537 N N . ASP A 1 313 ? -17.401 8.475 31.041 1.00 71.88 313 ASP A N 1
ATOM 2538 C CA . ASP A 1 313 ? -16.825 8.201 29.737 1.00 71.88 313 ASP A CA 1
ATOM 2539 C C . ASP A 1 313 ? -15.807 9.282 29.381 1.00 71.88 313 ASP A C 1
ATOM 2541 O O . ASP A 1 313 ? -16.021 10.472 29.594 1.00 71.88 313 ASP A O 1
ATOM 2545 N N . GLU A 1 314 ? -14.676 8.852 28.839 1.00 68.94 314 GLU A N 1
ATOM 2546 C CA . GLU A 1 314 ? -13.746 9.728 28.141 1.00 68.94 314 GLU A CA 1
ATOM 2547 C C . GLU A 1 314 ? -13.838 9.378 26.653 1.00 68.94 314 GLU A C 1
ATOM 2549 O O . GLU A 1 314 ? -13.471 8.274 26.229 1.00 68.94 314 GLU A O 1
ATOM 2554 N N . GLY A 1 315 ? -14.390 10.308 25.869 1.00 56.47 315 GLY A N 1
ATOM 2555 C CA . GLY A 1 315 ? -14.448 10.200 24.415 1.00 56.47 315 GLY A CA 1
ATOM 2556 C C . GLY A 1 315 ? -13.041 10.217 23.816 1.00 56.47 315 GLY A C 1
ATOM 2557 O O . GLY A 1 315 ? -12.224 11.079 24.144 1.00 56.47 315 GLY A O 1
ATOM 2558 N N . GLY A 1 316 ? -12.743 9.247 22.953 1.00 41.47 316 GLY A N 1
ATOM 2559 C CA . GLY A 1 316 ? -11.472 9.179 22.239 1.00 41.47 316 GLY A CA 1
ATOM 2560 C C . GLY A 1 316 ? -11.370 10.213 21.108 1.00 41.47 316 GLY A C 1
ATOM 2561 O O . GLY A 1 316 ? -12.279 10.326 20.296 1.00 41.47 316 GLY A O 1
ATOM 2562 N N . LEU A 1 317 ? -10.205 10.874 21.050 1.00 39.00 317 LEU A N 1
ATOM 2563 C CA . LEU A 1 317 ? -9.622 11.713 19.984 1.00 39.00 317 LEU A CA 1
ATOM 2564 C C . LEU A 1 317 ? -10.252 13.094 19.679 1.00 39.00 317 LEU A C 1
ATOM 2566 O O . LEU A 1 317 ? -11.368 13.241 19.198 1.00 39.00 317 LEU A O 1
ATOM 2570 N N . GLN A 1 318 ? -9.421 14.115 19.925 1.00 41.72 318 GLN A N 1
ATOM 2571 C CA . GLN A 1 318 ? -9.594 15.548 19.677 1.00 41.72 318 GLN A CA 1
ATOM 2572 C C . GLN A 1 318 ? -10.092 15.897 18.265 1.00 41.72 318 GLN A C 1
ATOM 2574 O O . GLN A 1 318 ? -9.397 15.652 17.282 1.00 41.72 318 GLN A O 1
ATOM 2579 N N . ALA A 1 319 ? -11.186 16.653 18.196 1.00 29.42 319 ALA A N 1
ATOM 2580 C CA . ALA A 1 319 ? -11.317 17.782 17.280 1.00 29.42 319 ALA A CA 1
ATOM 2581 C C . ALA A 1 319 ? -12.320 18.774 17.881 1.00 29.42 319 ALA A C 1
ATOM 2583 O O . ALA A 1 319 ? -13.518 18.539 17.833 1.00 29.42 319 ALA A O 1
ATOM 2584 N N . ASP A 1 320 ? -11.763 19.819 18.494 1.00 29.80 320 ASP A N 1
ATOM 2585 C CA . ASP A 1 320 ? -12.286 21.176 18.672 1.00 29.80 320 ASP A CA 1
ATOM 2586 C C . ASP A 1 320 ? -13.769 21.424 19.034 1.00 29.80 320 ASP A C 1
ATOM 2588 O O . ASP A 1 320 ? -14.707 20.871 18.466 1.00 29.80 320 ASP A O 1
ATOM 2592 N N . ILE A 1 321 ? -13.952 22.451 19.874 1.00 29.80 321 ILE A N 1
ATOM 2593 C CA . ILE A 1 321 ? -15.217 23.102 20.271 1.00 29.80 321 ILE A CA 1
ATOM 2594 C C . ILE A 1 321 ? -15.835 22.551 21.572 1.00 29.80 321 ILE A C 1
ATOM 2596 O O . ILE A 1 321 ? -16.741 21.725 21.584 1.00 29.80 321 ILE A O 1
ATOM 2600 N N . SER A 1 322 ? -15.349 23.102 22.690 1.00 30.11 322 SER A N 1
ATOM 2601 C CA . SER A 1 322 ? -16.163 23.561 23.830 1.00 30.11 322 SER A CA 1
ATOM 2602 C C . SER A 1 322 ? -17.395 22.718 24.195 1.00 30.11 322 SER A C 1
ATOM 2604 O O . SER A 1 322 ? -18.508 23.119 23.874 1.00 30.11 322 SER A O 1
ATOM 2606 N N . ASN A 1 323 ? -17.186 21.585 24.868 1.00 34.47 323 ASN A N 1
ATOM 2607 C CA . ASN A 1 323 ? -18.088 20.914 25.821 1.00 34.47 323 ASN A CA 1
ATOM 2608 C C . ASN A 1 323 ? -17.315 19.658 26.271 1.00 34.47 323 ASN A C 1
ATOM 2610 O O . ASN A 1 323 ? -17.201 18.704 25.519 1.00 34.47 323 ASN A O 1
ATOM 2614 N N . ASN A 1 324 ? -16.676 19.587 27.440 1.00 39.94 324 ASN A N 1
ATOM 2615 C CA . ASN A 1 324 ? -17.375 19.531 28.724 1.00 39.94 324 ASN A CA 1
ATOM 2616 C C . ASN A 1 324 ? -18.758 18.864 28.608 1.00 39.94 324 ASN A C 1
ATOM 2618 O O . ASN A 1 324 ? -19.737 19.367 29.150 1.00 39.94 324 ASN A O 1
ATOM 2622 N N . THR A 1 325 ? -18.863 17.724 27.916 1.00 42.28 325 THR A N 1
ATOM 2623 C CA . THR A 1 325 ? -20.007 16.816 28.079 1.00 42.28 325 THR A CA 1
ATOM 2624 C C . THR A 1 325 ? -19.876 16.128 29.431 1.00 42.28 325 THR A C 1
ATOM 2626 O O . THR A 1 325 ? -19.581 14.944 29.551 1.00 42.28 325 THR A O 1
ATOM 2629 N N . GLY A 1 326 ? -20.013 16.943 30.471 1.00 41.09 326 GLY A N 1
ATOM 2630 C CA . GLY A 1 326 ? -20.291 16.483 31.804 1.00 41.09 326 GLY A CA 1
ATOM 2631 C C . GLY A 1 326 ? -21.650 15.822 31.809 1.00 41.09 326 GLY A C 1
ATOM 2632 O O . GLY A 1 326 ? -22.619 16.385 31.295 1.00 41.09 326 GLY A O 1
ATOM 2633 N N . VAL A 1 327 ? -21.709 14.637 32.397 1.00 42.41 327 VAL A N 1
ATOM 2634 C CA . VAL A 1 327 ? -22.980 13.971 32.622 1.00 42.41 327 VAL A CA 1
ATOM 2635 C C . VAL A 1 327 ? -23.727 14.774 33.690 1.00 42.41 327 VAL A C 1
ATOM 2637 O O . VAL A 1 327 ? -23.144 15.042 34.738 1.00 42.41 327 VAL A O 1
ATOM 2640 N N . SER A 1 328 ? -24.967 15.214 33.433 1.00 40.00 328 SER A N 1
ATOM 2641 C CA . SER A 1 328 ? -25.850 15.700 34.510 1.00 40.00 328 SER A CA 1
ATOM 2642 C C . SER A 1 328 ? -26.628 14.509 35.057 1.00 40.00 328 SER A C 1
ATOM 2644 O O . SER A 1 328 ? -27.301 13.775 34.330 1.00 40.00 328 SER A O 1
ATOM 2646 N N . CYS A 1 329 ? -26.463 14.288 36.353 1.00 50.50 329 CYS A N 1
ATOM 2647 C CA . CYS A 1 329 ? -26.871 13.097 37.070 1.00 50.50 329 CYS A CA 1
ATOM 2648 C C . CYS A 1 329 ? -27.732 13.508 38.272 1.00 50.50 329 CYS A C 1
ATOM 2650 O O . CYS A 1 329 ? -27.238 14.208 39.155 1.00 50.50 329 CYS A O 1
ATOM 2652 N N . SER A 1 330 ? -28.994 13.057 38.337 1.00 44.59 330 SER A N 1
ATOM 2653 C CA . SER A 1 330 ? -29.892 13.339 39.473 1.00 44.59 330 SER A CA 1
ATOM 2654 C C . SER A 1 330 ? -30.109 12.105 40.348 1.00 44.59 330 SER A C 1
ATOM 2656 O O . SER A 1 330 ? -30.620 11.085 39.906 1.00 44.59 330 SER A O 1
ATOM 2658 N N . VAL A 1 331 ? -29.727 12.199 41.616 1.00 50.78 331 VAL A N 1
ATOM 2659 C CA . VAL A 1 331 ? -29.670 11.068 42.547 1.00 50.78 331 VAL A CA 1
ATOM 2660 C C . VAL A 1 331 ? -31.045 10.891 43.239 1.00 50.78 331 VAL A C 1
ATOM 2662 O O . VAL A 1 331 ? -31.441 11.720 44.061 1.00 50.78 331 VAL A O 1
ATOM 2665 N N . ARG A 1 332 ? -31.816 9.839 42.881 1.00 50.97 332 ARG A N 1
ATOM 2666 C CA . ARG A 1 332 ? -33.153 9.506 43.453 1.00 50.97 332 ARG A CA 1
ATOM 2667 C C . ARG A 1 332 ? -33.175 8.195 44.246 1.00 50.97 332 ARG A C 1
ATOM 2669 O O . ARG A 1 332 ? -32.583 7.205 43.825 1.00 50.97 332 ARG A O 1
ATOM 2676 N N . ASN A 1 333 ? -33.878 8.195 45.382 1.00 47.62 333 ASN A N 1
ATOM 2677 C CA . ASN A 1 333 ? -33.951 7.070 46.323 1.00 47.62 333 ASN A CA 1
ATOM 2678 C C . ASN A 1 333 ? -34.950 5.999 45.851 1.00 47.62 333 ASN A C 1
ATOM 2680 O O . ASN A 1 333 ? -36.114 6.312 45.603 1.00 47.62 333 ASN A O 1
ATOM 2684 N N . VAL A 1 334 ? -34.497 4.747 45.770 1.00 52.78 334 VAL A N 1
ATOM 2685 C CA . VAL A 1 334 ? -35.326 3.555 45.581 1.00 52.78 334 VAL A CA 1
ATOM 2686 C C . VAL A 1 334 ? -35.008 2.578 46.718 1.00 52.78 334 VAL A C 1
ATOM 2688 O O . VAL A 1 334 ? -33.962 1.937 46.725 1.00 52.78 334 VAL A O 1
ATOM 2691 N N . ASN A 1 335 ? -35.915 2.454 47.690 1.00 53.78 335 ASN A N 1
ATOM 2692 C CA . ASN A 1 335 ? -35.820 1.476 48.784 1.00 53.78 335 ASN A CA 1
ATOM 2693 C C . ASN A 1 335 ? -34.491 1.507 49.576 1.00 53.78 335 ASN A C 1
ATOM 2695 O O . ASN A 1 335 ? -33.968 0.461 49.940 1.00 53.78 335 ASN A O 1
ATOM 2699 N N . GLY A 1 336 ? -33.925 2.692 49.835 1.00 52.28 336 GLY A N 1
ATOM 2700 C CA . GLY A 1 336 ? -32.674 2.832 50.599 1.00 52.28 336 GLY A CA 1
ATOM 2701 C C . GLY A 1 336 ? -31.397 2.730 49.757 1.00 52.28 336 GLY A C 1
ATOM 2702 O O . GLY A 1 336 ? -30.312 3.015 50.256 1.00 52.28 336 GLY A O 1
ATOM 2703 N N . ILE A 1 337 ? -31.513 2.423 48.462 1.00 53.25 337 ILE A N 1
ATOM 2704 C CA . ILE A 1 337 ? -30.426 2.555 47.488 1.00 53.25 337 ILE A CA 1
ATOM 2705 C C . ILE A 1 337 ? -30.758 3.697 46.547 1.00 53.25 337 ILE A C 1
ATOM 2707 O O . ILE A 1 337 ? -31.848 3.785 45.988 1.00 53.25 337 ILE A O 1
ATOM 2711 N N . ILE A 1 338 ? -29.808 4.603 46.364 1.00 53.56 338 ILE A N 1
ATOM 2712 C CA . ILE A 1 338 ? -30.016 5.761 45.510 1.00 53.56 338 ILE A CA 1
ATOM 2713 C C . ILE A 1 338 ? -29.455 5.439 44.127 1.00 53.56 338 ILE A C 1
ATOM 2715 O O . ILE A 1 338 ? -28.256 5.200 44.011 1.00 53.56 338 ILE A O 1
ATOM 2719 N N . THR A 1 339 ? -30.287 5.353 43.080 1.00 53.62 339 THR A N 1
ATOM 2720 C CA . THR A 1 339 ? -29.784 5.292 41.688 1.00 53.62 339 THR A CA 1
ATOM 2721 C C . THR A 1 339 ? -30.869 5.499 40.628 1.00 53.62 339 THR A C 1
ATOM 2723 O O . THR A 1 339 ? -31.673 4.605 40.403 1.00 53.62 339 THR A O 1
ATOM 2726 N N . TRP A 1 340 ? -30.813 6.635 39.921 1.00 49.19 340 TRP A N 1
ATOM 2727 C CA . TRP A 1 340 ? -31.200 6.810 38.508 1.00 49.19 340 TRP A CA 1
ATOM 2728 C C . TRP A 1 340 ? -30.246 7.855 37.906 1.00 49.19 340 TRP A C 1
ATOM 2730 O O . TRP A 1 340 ? -29.909 8.816 38.584 1.00 49.19 340 TRP A O 1
ATOM 2740 N N . PHE A 1 341 ? -29.797 7.693 36.660 1.00 51.88 341 PHE A N 1
ATOM 2741 C CA . PHE A 1 341 ? -28.959 8.682 35.971 1.00 51.88 341 PHE A CA 1
ATOM 2742 C C . PHE A 1 341 ? -29.493 8.897 34.561 1.00 51.88 341 PHE A C 1
ATOM 2744 O O . PHE A 1 341 ? -29.485 7.980 33.747 1.00 51.88 341 PHE A O 1
ATOM 2751 N N . THR A 1 342 ? -29.978 10.099 34.267 1.00 42.12 342 THR A N 1
ATOM 2752 C CA . THR A 1 342 ? -30.415 10.467 32.917 1.00 42.12 342 THR A CA 1
ATOM 2753 C C . THR A 1 342 ? -30.077 11.930 32.671 1.00 42.12 342 THR A C 1
ATOM 2755 O O . THR A 1 342 ? -30.447 12.766 33.503 1.00 42.12 342 THR A O 1
ATOM 2758 N N . HIS A 1 343 ? -29.509 12.248 31.507 1.00 40.28 343 HIS A N 1
ATOM 2759 C CA . HIS A 1 343 ? -29.659 13.587 30.954 1.00 40.28 343 HIS A CA 1
ATOM 2760 C C . HIS A 1 343 ? -31.157 13.892 30.760 1.00 40.28 343 HIS A C 1
ATOM 2762 O O . HIS A 1 343 ? -32.019 13.014 30.636 1.00 40.28 343 HIS A O 1
ATOM 2768 N N . THR A 1 344 ? -31.498 15.163 30.869 1.00 36.94 344 THR A N 1
ATOM 2769 C CA . THR A 1 344 ? -32.855 15.704 30.896 1.00 36.94 344 THR A CA 1
ATOM 2770 C C . THR A 1 344 ? -33.582 15.551 29.552 1.00 36.94 344 THR A C 1
ATOM 2772 O O . THR A 1 344 ? -33.544 16.442 28.715 1.00 36.94 344 THR A O 1
ATOM 2775 N N . THR A 1 345 ? -34.321 14.456 29.368 1.00 38.03 345 THR A N 1
ATOM 2776 C CA . THR A 1 345 ? -35.431 14.334 28.398 1.00 38.03 345 THR A CA 1
ATOM 2777 C C . THR A 1 345 ? -36.605 13.601 29.054 1.00 38.03 345 THR A C 1
ATOM 2779 O O . THR A 1 345 ? -36.459 13.052 30.136 1.00 38.03 345 THR A O 1
ATOM 2782 N N . SER A 1 346 ? -37.815 13.670 28.512 1.00 44.03 346 SER A N 1
ATOM 2783 C CA . SER A 1 346 ? -39.014 13.126 29.174 1.00 44.03 346 SER A CA 1
ATOM 2784 C C . SER A 1 346 ? -38.994 11.583 29.289 1.00 44.03 346 SER A C 1
ATOM 2786 O O . SER A 1 346 ? -38.405 10.906 28.448 1.00 44.03 346 SER A O 1
ATOM 2788 N N . ASP A 1 347 ? -39.661 10.994 30.295 1.00 49.91 347 ASP A N 1
ATOM 2789 C CA . ASP A 1 347 ? -39.682 9.531 30.558 1.00 49.91 347 ASP A CA 1
ATOM 2790 C C . ASP A 1 347 ? -40.143 8.667 29.364 1.00 49.91 347 ASP A C 1
ATOM 2792 O O . ASP A 1 347 ? -39.805 7.488 29.274 1.00 49.91 347 ASP A O 1
ATOM 2796 N N . VAL A 1 348 ? -40.868 9.262 28.413 1.00 45.19 348 VAL A N 1
ATOM 2797 C CA . VAL A 1 348 ? -41.405 8.594 27.217 1.00 45.19 348 VAL A CA 1
ATOM 2798 C C . VAL A 1 348 ? -40.405 8.596 26.050 1.00 45.19 348 VAL A C 1
ATOM 2800 O O . VAL A 1 348 ? -40.319 7.613 25.311 1.00 45.19 348 VAL A O 1
ATOM 2803 N N . GLU A 1 349 ? -39.604 9.654 25.901 1.00 48.97 349 GLU A N 1
ATOM 2804 C CA . GLU A 1 349 ? -38.532 9.736 24.893 1.00 48.97 349 GLU A CA 1
ATOM 2805 C C . GLU A 1 349 ? -37.285 8.946 25.327 1.00 48.97 349 GLU A C 1
ATOM 2807 O O . GLU A 1 349 ? -36.588 8.371 24.489 1.00 48.97 349 GLU A O 1
ATOM 2812 N N . ARG A 1 350 ? -37.064 8.848 26.647 1.00 52.12 350 ARG A N 1
ATOM 2813 C CA . ARG A 1 350 ? -35.897 8.231 27.300 1.00 52.12 350 ARG A CA 1
ATOM 2814 C C . ARG A 1 350 ? -35.668 6.751 26.998 1.00 52.12 350 ARG A C 1
ATOM 2816 O O . ARG A 1 350 ? -34.521 6.320 26.991 1.00 52.12 350 ARG A O 1
ATOM 2823 N N . MET A 1 351 ? -36.714 5.944 26.811 1.00 52.59 351 MET A N 1
ATOM 2824 C CA . MET A 1 351 ? -36.555 4.478 26.852 1.00 52.59 351 MET A CA 1
ATOM 2825 C C . MET A 1 351 ? -36.713 3.757 25.517 1.00 52.59 351 MET A C 1
ATOM 2827 O O . MET A 1 351 ? -36.272 2.617 25.412 1.00 52.59 351 MET A O 1
ATOM 2831 N N . SER A 1 352 ? -37.295 4.386 24.497 1.00 52.59 352 SER A N 1
ATOM 2832 C CA . SER A 1 352 ? -37.709 3.657 23.286 1.00 52.59 352 SER A CA 1
ATOM 2833 C C . SER A 1 352 ? -36.769 3.835 22.090 1.00 52.59 352 SER A C 1
ATOM 2835 O O . SER A 1 352 ? -36.768 2.983 21.210 1.00 52.59 352 SER A O 1
ATOM 2837 N N . TYR A 1 353 ? -35.962 4.904 22.050 1.00 55.88 353 TYR A N 1
ATOM 2838 C CA . TYR A 1 353 ? -35.228 5.284 20.830 1.00 55.88 353 TYR A CA 1
ATOM 2839 C C . TYR A 1 353 ? -33.701 5.359 20.971 1.00 55.88 353 TYR A C 1
ATOM 2841 O O . TYR A 1 353 ? -33.021 5.536 19.968 1.00 55.88 353 TYR A O 1
ATOM 2849 N N . MET A 1 354 ? -33.148 5.236 22.183 1.00 63.59 354 MET A N 1
ATOM 2850 C CA . MET A 1 354 ? -31.733 5.571 22.431 1.00 63.59 354 MET A CA 1
ATOM 2851 C C . MET A 1 354 ? -30.813 4.361 22.616 1.00 63.59 354 MET A C 1
ATOM 2853 O O . MET A 1 354 ? -29.607 4.478 22.425 1.00 63.59 354 MET A O 1
ATOM 2857 N N . LEU A 1 355 ? -31.362 3.202 22.986 1.00 72.62 355 LEU A N 1
ATOM 2858 C CA . LEU A 1 355 ? -30.594 1.974 23.174 1.00 72.62 355 LEU A CA 1
ATOM 2859 C C . LEU A 1 355 ? -31.016 0.907 22.160 1.00 72.62 355 LEU A C 1
ATOM 2861 O O . LEU A 1 355 ? -32.207 0.798 21.859 1.00 72.62 355 LEU A O 1
ATOM 2865 N N . PRO A 1 356 ? -30.080 0.059 21.694 1.00 79.00 356 PRO A N 1
ATOM 2866 C CA . PRO A 1 356 ? -30.393 -1.074 20.834 1.00 79.00 356 PRO A CA 1
ATOM 2867 C C . PRO A 1 356 ? -31.010 -2.204 21.678 1.00 79.00 356 PRO A C 1
ATOM 2869 O O . PRO A 1 356 ? -30.367 -3.216 21.959 1.00 79.00 356 PRO A O 1
ATOM 2872 N N . TRP A 1 357 ? -32.243 -2.009 22.158 1.00 80.50 357 TRP A N 1
ATOM 2873 C CA . TRP A 1 357 ? -32.896 -2.928 23.095 1.00 80.50 357 TRP A CA 1
ATOM 2874 C C . TRP A 1 357 ? -33.078 -4.333 22.538 1.00 80.50 357 TRP A C 1
ATOM 2876 O O . TRP A 1 357 ? -32.955 -5.275 23.312 1.00 80.50 357 TRP A O 1
ATOM 2886 N N . ASP A 1 358 ? -33.293 -4.484 21.231 1.00 82.06 358 ASP A N 1
ATOM 2887 C CA . ASP A 1 358 ? -33.350 -5.803 20.593 1.00 82.06 358 ASP A CA 1
ATOM 2888 C C . ASP A 1 358 ? -32.020 -6.546 20.780 1.00 82.06 358 ASP A C 1
ATOM 2890 O O . ASP A 1 358 ? -31.989 -7.633 21.350 1.00 82.06 358 ASP A O 1
ATOM 2894 N N . PHE A 1 359 ? -30.893 -5.900 20.456 1.00 85.12 359 PHE A N 1
ATOM 2895 C CA . PHE A 1 359 ? -29.558 -6.450 20.712 1.00 85.12 359 PHE A CA 1
ATOM 2896 C C . PHE A 1 359 ? -29.322 -6.741 22.201 1.00 85.12 359 PHE A C 1
ATOM 2898 O O . PHE A 1 359 ? -28.789 -7.794 22.552 1.00 85.12 359 PHE A O 1
ATOM 2905 N N . ILE A 1 360 ? -29.700 -5.817 23.091 1.00 84.56 360 ILE A N 1
ATOM 2906 C CA . ILE A 1 360 ? -29.493 -5.978 24.537 1.00 84.56 360 ILE A CA 1
ATOM 2907 C C . ILE A 1 360 ? -30.313 -7.156 25.076 1.00 84.56 360 ILE A C 1
ATOM 2909 O O . ILE A 1 360 ? -29.808 -7.949 25.875 1.00 84.56 360 ILE A O 1
ATOM 2913 N N . LYS A 1 361 ? -31.562 -7.288 24.634 1.00 86.25 361 LYS A N 1
ATOM 2914 C CA . LYS A 1 361 ? -32.465 -8.365 25.027 1.00 86.25 361 LYS A CA 1
ATOM 2915 C C . LYS A 1 361 ? -31.988 -9.707 24.502 1.00 86.25 361 LYS A C 1
ATOM 2917 O O . LYS A 1 361 ? -31.892 -10.646 25.289 1.00 86.25 361 LYS A O 1
ATOM 2922 N N . ASP A 1 362 ? -31.619 -9.779 23.231 1.00 87.12 362 ASP A N 1
ATOM 2923 C CA . ASP A 1 362 ? -31.157 -11.016 22.605 1.00 87.12 362 ASP A CA 1
ATOM 2924 C C . ASP A 1 362 ? -29.829 -11.495 23.205 1.00 87.12 362 ASP A C 1
ATOM 2926 O O . ASP A 1 362 ? -29.652 -12.685 23.467 1.00 87.12 362 ASP A O 1
ATOM 2930 N N . LYS A 1 363 ? -28.893 -10.572 23.471 1.00 89.88 363 LYS A N 1
ATOM 2931 C CA . LYS A 1 363 ? -27.550 -10.914 23.964 1.00 89.88 363 LYS A CA 1
ATOM 2932 C C . LYS A 1 363 ? -27.471 -11.086 25.481 1.00 89.88 363 LYS A C 1
ATOM 2934 O O . LYS A 1 363 ? -26.697 -11.919 25.951 1.00 89.88 363 LYS A O 1
ATOM 2939 N N . TYR A 1 364 ? -28.216 -10.293 26.252 1.00 86.31 364 TYR A N 1
ATOM 2940 C CA . TYR A 1 364 ? -28.090 -10.237 27.716 1.00 86.31 364 TYR A CA 1
ATOM 2941 C C . TYR A 1 364 ? -29.366 -10.630 28.469 1.00 86.31 364 TYR A C 1
ATOM 2943 O O . TYR A 1 364 ? -29.336 -10.705 29.696 1.00 86.31 364 TYR A O 1
ATOM 2951 N N . GLY A 1 365 ? -30.484 -10.875 27.778 1.00 87.94 365 GLY A N 1
ATOM 2952 C CA . GLY A 1 365 ? -31.761 -11.216 28.412 1.00 87.94 365 GLY A CA 1
ATOM 2953 C C . GLY A 1 365 ? -32.374 -10.074 29.229 1.00 87.94 365 GLY A C 1
ATOM 2954 O O . GLY A 1 365 ? -33.232 -10.318 30.075 1.00 87.94 365 GLY A O 1
ATOM 2955 N N . LEU A 1 366 ? -31.922 -8.835 29.017 1.00 83.88 366 LEU A N 1
ATOM 2956 C CA . LEU A 1 366 ? -32.426 -7.651 29.712 1.00 83.88 366 LEU A CA 1
ATOM 2957 C C . LEU A 1 366 ? -33.538 -6.989 28.895 1.00 83.88 366 LEU A C 1
ATOM 2959 O O . LEU A 1 366 ? -33.569 -7.065 27.672 1.00 83.88 366 LEU A O 1
ATOM 2963 N N . SER A 1 367 ? -34.483 -6.340 29.558 1.00 81.00 367 SER A N 1
ATOM 2964 C CA . SER A 1 367 ? -35.565 -5.605 28.896 1.00 81.00 367 SER A CA 1
ATOM 2965 C C . SER A 1 367 ? -35.788 -4.279 29.615 1.00 81.00 367 SER A C 1
ATOM 2967 O O . SER A 1 367 ? -35.522 -4.210 30.819 1.00 81.00 367 SER A O 1
ATOM 2969 N N . PRO A 1 368 ? -36.257 -3.234 28.913 1.00 72.56 368 PRO A N 1
ATOM 2970 C CA . PRO A 1 368 ? -36.564 -1.962 29.552 1.00 72.56 368 PRO A CA 1
ATOM 2971 C C . PRO A 1 368 ? -37.604 -2.175 30.657 1.00 72.56 368 PRO A C 1
ATOM 2973 O O . PRO A 1 368 ? -38.632 -2.827 30.450 1.00 72.56 368 PRO A O 1
ATOM 2976 N N . VAL A 1 369 ? -37.329 -1.640 31.847 1.00 64.31 369 VAL A N 1
ATOM 2977 C CA . VAL A 1 369 ? -38.267 -1.679 32.973 1.00 64.31 369 VAL A CA 1
ATOM 2978 C C . VAL A 1 369 ? -39.176 -0.462 32.865 1.00 64.31 369 VAL A C 1
ATOM 2980 O O . VAL A 1 369 ? -38.795 0.643 33.237 1.00 64.31 369 VAL A O 1
ATOM 2983 N N . TYR A 1 370 ? -40.388 -0.661 32.352 1.00 58.66 370 TYR A N 1
ATOM 2984 C CA . TYR A 1 370 ? -41.419 0.373 32.353 1.00 58.66 370 TYR A CA 1
ATOM 2985 C C . TYR A 1 370 ? -41.967 0.538 33.774 1.00 58.66 370 TYR A C 1
ATOM 2987 O O . TYR A 1 370 ? -42.759 -0.287 34.235 1.00 58.66 370 TYR A O 1
ATOM 2995 N N . GLN A 1 371 ? -41.538 1.585 34.484 1.00 49.25 371 GLN A N 1
ATOM 2996 C CA . GLN A 1 371 ? -42.269 2.031 35.670 1.00 49.25 371 GLN A CA 1
ATOM 2997 C C . GLN A 1 371 ? -43.605 2.624 35.201 1.00 49.25 371 GLN A C 1
ATOM 2999 O O . GLN A 1 371 ? -43.628 3.446 34.286 1.00 49.25 371 GLN A O 1
ATOM 3004 N N . LYS A 1 372 ? -44.708 2.123 35.762 1.00 41.44 372 LYS A N 1
ATOM 3005 C CA . LYS A 1 372 ? -46.061 2.635 35.515 1.00 41.44 372 LYS A CA 1
ATOM 3006 C C . LYS A 1 372 ? -46.365 3.840 36.384 1.00 41.44 372 LYS A C 1
ATOM 3008 O O . LYS A 1 372 ? -45.916 3.824 37.552 1.00 41.44 372 LYS A O 1
#

Foldseek 3Di:
DVVVVVVVVVVVVVPPPPPPPADVQKDWLAKAKDKDKWKWKADPVRDIDIDQRPVDHDDQFDAFDKDKDKDADPCVSDPLWWQWDDKDKDPPDDQVSHVRNPDDDHPVCCCVVAVQQAAAPWDKDWPDDDSVRRMTMMMITHHNDDRWDFPLDVVSCVVVVHDCVNDDNPMGMIMHIRIMMMIIMGHTDPRPLPADPDPWDWFDQDKDDFDDDDQKTKIKTKTFTFPDVPPPPPDQSHKFKKWKWKKKKDFDQPVVQAFDWQFFQDDDDCVRIPIDIPDTGMDIDGPLRRMDMDMDMGGDDDPRTEMEMDMDIDGDDDDDDDDRPTFTAHWDDDPRYTDDGGDDDDPVVPFDRGGPQVSCCVPPVDHDDDDD

Secondary structure (DSSP, 8-state):
-HHHHHHHHHHHHHTS-----PPTT-EEEEEEEE--EEEEEE-TTS-EEESS--SS---TT--SEEEEEEEE--HHHHTTTEEEEEEEEESS--HHHHHHTT-SS-HHHHHHHTGGGPPEEEEEEEEEEEGGGTEEEEEEEEE--S--EETT-HHHHHHTT--GGGS-TT--EEEEE--EEEEEEEEEPPPP-------------EEPPPEE-SSEEEEEEEE-----SS--SS-----EEEEEEEEEEEEEEGGGTTT-EEEES-PPPTTTS-EEEEEEEEEEEBTTB--EEEEEEEEPPPTTEEEEEEEEEEE-S---S----PEEEE--EETTEE-----S--TTHHHHSSS-HHHHHHHH--------

Sequence (372 aa):
MRLIKLLALLVALLLLPGMAMAASGEQVVKQQVIVPSFDIWQHTNGTWQDTDNCGQPDYYGWKDKTYSKTFTLPEAVWKGKYELTRVEVAYPFIEEQFNASGRQENWEIFYKDFLRYIPANYSVTKTGENLAEGKVTTQWTFDLEPELLDLKDPTVRESLGMDEKDFSNMAQGWRWYLPVLITWYGVPVEPEPSVASGRYLFDGCFHDIPKEEGNKYTTYVIRAPMIGPIPVADEWPYVYKARLRVYLIGPYPAEKMMGVEISGVDLPSSGEFPKKVLFDSEVSFTKQNQAWVKKFVMPTPEDGFAYTIFVQDEGGLQADISNNTGVSCSVRNVNGIITWFTHTTSDVERMSYMLPWDFIKDKYGLSPVYQK